Protein AF-A0A847RL69-F1 (afdb_monomer_lite)

pLDDT: mean 94.69, std 4.38, range [56.22, 98.56]

Sequence (207 aa):
MDHIAQIKQLREQVPVGLRHAGILLEKTGGDIITAKQLFIQEIQAVALSKTNAPAEIVLPLLERHQYDIPRTLAALEEVLYSITERALRKIKRNHEAAIDKVATIIEIATPLQRNFWLPLDTMKLPNVYQQTFMTIHEWLSYEAYEDFDYALYFYRELVSNTIRDTLACPEVAAAIRDGDKDAFRRHRATLIEQLYNLVVNNISHFP

Structure (mmCIF, N/CA/C/O backbone):
data_AF-A0A847RL69-F1
#
_entry.id   AF-A0A847RL69-F1
#
loop_
_atom_site.group_PDB
_atom_site.id
_atom_site.type_symbol
_atom_site.label_atom_id
_atom_site.label_alt_id
_atom_site.label_comp_id
_atom_site.label_asym_id
_atom_site.label_entity_id
_atom_site.label_seq_id
_atom_site.pdbx_PDB_ins_code
_atom_site.Cartn_x
_atom_site.Cartn_y
_atom_site.Cartn_z
_atom_site.occupancy
_atom_site.B_iso_or_equiv
_atom_site.auth_seq_id
_atom_site.auth_comp_id
_atom_site.auth_asym_id
_atom_site.auth_atom_id
_atom_site.pdbx_PDB_model_num
ATOM 1 N N . MET A 1 1 ? -35.685 5.820 43.153 1.00 56.22 1 MET A N 1
ATOM 2 C CA . MET A 1 1 ? -34.730 6.780 42.560 1.00 56.22 1 MET A CA 1
ATOM 3 C C . MET A 1 1 ? -35.180 7.054 41.140 1.00 56.22 1 MET A C 1
ATOM 5 O O . MET A 1 1 ? -35.705 6.143 40.516 1.00 56.22 1 MET A O 1
ATOM 9 N N . ASP A 1 2 ? -35.079 8.298 40.682 1.00 78.94 2 ASP A N 1
ATOM 10 C CA . ASP A 1 2 ? -35.555 8.693 39.354 1.00 78.94 2 ASP A CA 1
ATOM 11 C C . ASP A 1 2 ? -34.695 8.034 38.261 1.00 78.94 2 ASP A C 1
ATOM 13 O O . ASP A 1 2 ? -33.495 8.293 38.152 1.00 78.94 2 ASP A O 1
ATOM 17 N N . HIS A 1 3 ? -35.319 7.165 37.465 1.00 78.94 3 HIS A N 1
ATOM 18 C CA . HIS A 1 3 ? -34.685 6.413 36.381 1.00 78.94 3 HIS A CA 1
ATOM 19 C C . HIS A 1 3 ? -34.025 7.347 35.350 1.00 78.94 3 HIS A C 1
ATOM 21 O O . HIS A 1 3 ? -32.993 7.024 34.760 1.00 78.94 3 HIS A O 1
ATOM 27 N N . ILE A 1 4 ? -34.573 8.554 35.172 1.00 85.12 4 ILE A N 1
ATOM 28 C CA . ILE A 1 4 ? -34.025 9.578 34.275 1.00 85.12 4 ILE A CA 1
ATOM 29 C C . ILE A 1 4 ? -32.721 10.156 34.842 1.00 85.12 4 ILE A C 1
ATOM 31 O O . ILE A 1 4 ? -31.759 10.361 34.096 1.00 85.12 4 ILE A O 1
ATOM 35 N N . ALA A 1 5 ? -32.653 10.371 36.159 1.00 88.06 5 ALA A N 1
ATOM 36 C CA . ALA A 1 5 ? -31.453 10.869 36.826 1.00 88.06 5 ALA A CA 1
ATOM 37 C C . ALA A 1 5 ? -30.292 9.862 36.743 1.00 88.06 5 ALA A C 1
ATOM 39 O O . ALA A 1 5 ? -29.165 10.255 36.442 1.00 88.06 5 ALA A O 1
ATOM 40 N N . GLN A 1 6 ? -30.570 8.565 36.914 1.00 89.12 6 GLN A N 1
ATOM 41 C CA . GLN A 1 6 ? -29.561 7.5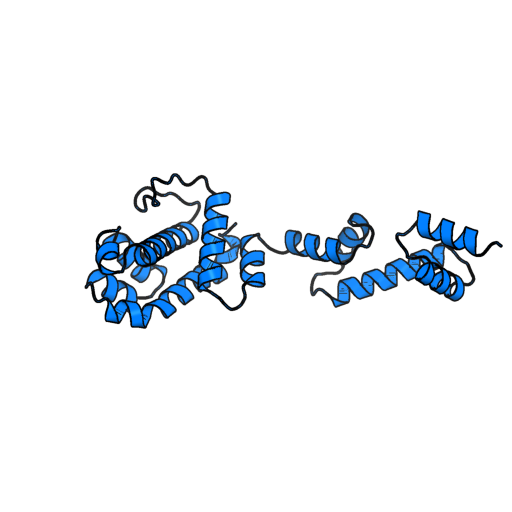02 36.793 1.00 89.12 6 GLN A CA 1
ATOM 42 C C . GLN A 1 6 ? -29.015 7.382 35.363 1.00 89.12 6 GLN A C 1
ATOM 44 O O . GLN A 1 6 ? -27.803 7.283 35.166 1.00 89.12 6 GLN A O 1
ATOM 49 N N . ILE A 1 7 ? -29.887 7.471 34.350 1.00 91.19 7 ILE A N 1
ATOM 50 C CA . ILE A 1 7 ? -29.467 7.500 32.940 1.00 91.19 7 ILE A CA 1
ATOM 51 C C . ILE A 1 7 ? -28.553 8.697 32.671 1.00 91.19 7 ILE A C 1
ATOM 53 O O . ILE A 1 7 ? -27.532 8.552 31.998 1.00 91.19 7 ILE A O 1
ATOM 57 N N . LYS A 1 8 ? -28.898 9.883 33.187 1.00 91.88 8 LYS A N 1
ATOM 58 C CA . LYS A 1 8 ? -28.071 11.083 33.016 1.00 91.88 8 LYS A CA 1
ATOM 59 C C . LYS A 1 8 ? -26.691 10.899 33.655 1.00 91.88 8 LYS A C 1
ATOM 61 O O . LYS A 1 8 ? -25.690 11.139 32.988 1.00 91.88 8 LYS A O 1
ATOM 66 N N . GLN A 1 9 ? -26.645 10.387 34.883 1.00 91.69 9 GLN A N 1
ATOM 67 C CA . GLN A 1 9 ? -25.401 10.148 35.614 1.00 91.69 9 GLN A CA 1
ATOM 68 C C . GLN A 1 9 ? -24.490 9.122 34.919 1.00 91.69 9 GLN A C 1
ATOM 70 O O . GLN A 1 9 ? -23.275 9.305 34.879 1.00 91.69 9 GLN A O 1
ATOM 75 N N . LEU A 1 10 ? -25.048 8.057 34.332 1.00 92.38 10 LEU A N 1
ATOM 76 C CA . LEU A 1 10 ? -24.261 7.092 33.556 1.00 92.38 10 LEU A CA 1
ATOM 77 C C . LEU A 1 10 ? -23.668 7.734 32.291 1.00 92.38 10 LEU A C 1
ATOM 79 O O . LEU A 1 10 ? -22.502 7.515 31.966 1.00 92.38 10 LEU A O 1
ATOM 83 N N . ARG A 1 11 ? -24.451 8.566 31.598 1.00 94.12 11 ARG A N 1
ATOM 84 C CA . ARG A 1 11 ? -24.032 9.250 30.363 1.00 94.12 11 ARG A CA 1
ATOM 85 C C . ARG A 1 11 ? -22.980 10.335 30.581 1.00 94.12 11 ARG A C 1
ATOM 87 O O . ARG A 1 11 ? -22.241 10.653 29.657 1.00 94.12 11 ARG A O 1
ATOM 94 N N . GLU A 1 12 ? -22.897 10.884 31.788 1.00 92.94 12 GLU A N 1
ATOM 95 C CA . GLU A 1 12 ? -21.801 11.773 32.192 1.00 92.94 12 GLU A CA 1
ATOM 96 C C . GLU A 1 12 ? -20.467 11.015 32.323 1.00 92.94 12 GLU A C 1
ATOM 98 O O . GLU A 1 12 ? -19.407 11.627 32.225 1.00 92.94 12 GLU A O 1
ATOM 103 N N . GLN A 1 13 ? -20.499 9.687 32.505 1.00 91.38 13 GLN A N 1
ATOM 104 C CA . GLN A 1 13 ? -19.295 8.863 32.661 1.00 91.38 13 GLN A CA 1
ATOM 105 C C . GLN A 1 13 ? -18.879 8.117 31.392 1.00 91.38 13 GLN A C 1
ATOM 107 O O . GLN A 1 13 ? -17.694 7.818 31.235 1.00 91.38 13 GLN A O 1
ATOM 112 N N . VAL A 1 14 ? -19.831 7.762 30.525 1.00 92.00 14 VAL A N 1
ATOM 113 C CA . VAL A 1 14 ? -19.578 7.042 29.270 1.00 92.00 14 VAL A CA 1
ATOM 114 C C . VAL A 1 14 ? -20.516 7.519 28.158 1.00 92.00 14 VAL A C 1
ATOM 116 O O . VAL A 1 14 ? -21.669 7.856 28.431 1.00 92.00 14 VAL A O 1
ATOM 119 N N . PRO A 1 15 ? -20.078 7.505 26.887 1.00 91.69 15 PRO A N 1
ATOM 120 C CA . PRO A 1 15 ? -20.868 7.997 25.759 1.00 91.69 15 PRO A CA 1
ATOM 121 C C . PRO A 1 15 ? -21.907 6.966 25.296 1.00 91.69 15 PRO A C 1
ATOM 123 O O . PRO A 1 15 ? -21.905 6.492 24.163 1.00 91.69 15 PRO A O 1
ATOM 126 N N . VAL A 1 16 ? -22.820 6.611 26.197 1.00 93.00 16 VAL A N 1
ATOM 127 C CA . VAL A 1 16 ? -23.895 5.650 25.951 1.00 93.00 16 VAL A CA 1
ATOM 128 C C . VAL A 1 16 ? -25.179 6.354 25.489 1.00 93.00 16 VAL A C 1
ATOM 130 O O . VAL A 1 16 ? -25.541 7.443 25.952 1.00 93.00 16 VAL A O 1
ATOM 133 N N . GLY A 1 17 ? -25.897 5.736 24.548 1.00 91.81 17 GLY A N 1
ATOM 134 C CA . GLY A 1 17 ? -27.204 6.216 24.091 1.00 91.81 17 GLY A CA 1
ATOM 135 C C . GLY A 1 17 ? -28.301 5.999 25.140 1.00 91.81 17 GLY A C 1
ATOM 136 O O . GLY A 1 17 ? -28.234 5.058 25.923 1.00 91.81 17 GLY A O 1
ATOM 137 N N . LEU A 1 18 ? -29.352 6.828 25.128 1.00 92.06 18 LEU A N 1
ATOM 138 C CA . LEU A 1 18 ? -30.446 6.790 26.118 1.00 92.06 18 LEU A CA 1
ATOM 139 C C . LEU A 1 18 ? -31.061 5.393 26.305 1.00 92.06 18 LEU A C 1
ATOM 141 O O . LEU A 1 18 ? -31.218 4.927 27.429 1.00 92.06 18 LEU A O 1
ATOM 145 N N . ARG A 1 19 ? -31.380 4.714 25.198 1.00 92.31 19 ARG A N 1
ATOM 146 C CA . ARG A 1 19 ? -31.992 3.379 25.226 1.00 92.31 19 ARG A CA 1
ATOM 147 C C . ARG A 1 19 ? -31.048 2.325 25.803 1.00 92.31 19 ARG A C 1
ATOM 149 O O . ARG A 1 19 ? -31.471 1.497 26.600 1.00 92.31 19 ARG A O 1
ATOM 156 N N . HIS A 1 20 ? -29.778 2.359 25.404 1.00 94.31 20 HIS A N 1
ATOM 157 C CA . HIS A 1 20 ? -28.772 1.406 25.880 1.00 94.31 20 HIS A CA 1
ATOM 158 C C . HIS A 1 20 ? -28.450 1.649 27.360 1.00 94.31 20 HIS A C 1
ATOM 160 O O . HIS A 1 20 ? -28.361 0.694 28.120 1.00 94.31 20 HIS A O 1
ATOM 166 N N . ALA A 1 21 ? -28.406 2.909 27.801 1.00 93.31 21 ALA A N 1
ATOM 167 C CA . ALA A 1 21 ? -28.250 3.265 29.210 1.00 93.31 21 ALA A CA 1
ATOM 168 C C . ALA A 1 21 ? -29.350 2.648 30.089 1.00 93.31 21 ALA A C 1
ATOM 170 O O . ALA A 1 21 ? -29.037 2.069 31.123 1.00 93.31 21 ALA A O 1
ATOM 171 N N . GLY A 1 22 ? -30.616 2.721 29.656 1.00 92.88 22 GLY A N 1
ATOM 172 C CA . GLY A 1 22 ? -31.735 2.086 30.363 1.00 92.88 22 GLY A CA 1
ATOM 173 C C . GLY A 1 22 ? -31.556 0.572 30.496 1.00 92.88 22 GLY A C 1
ATOM 174 O O . GLY A 1 22 ? -31.625 0.044 31.598 1.00 92.88 22 GLY A O 1
ATOM 175 N N . ILE A 1 23 ? -31.208 -0.107 29.397 1.00 94.25 23 ILE A N 1
ATOM 176 C CA . ILE A 1 23 ? -30.967 -1.561 29.393 1.00 94.25 23 ILE A CA 1
ATOM 177 C C . ILE A 1 23 ? -29.828 -1.948 30.348 1.00 94.25 23 ILE A C 1
ATOM 179 O O . ILE A 1 23 ? -29.926 -2.948 31.054 1.00 94.25 23 ILE A O 1
ATOM 183 N N . LEU A 1 24 ? -28.733 -1.185 30.368 1.00 94.81 24 LEU A N 1
ATOM 184 C CA . LEU A 1 24 ? -27.601 -1.466 31.254 1.00 94.81 24 LEU A CA 1
ATOM 185 C C . LEU A 1 24 ? -27.990 -1.303 32.722 1.00 94.81 24 LEU A C 1
ATOM 187 O O . LEU A 1 24 ? -27.661 -2.166 33.527 1.00 94.81 24 LEU A O 1
ATOM 191 N N . LEU A 1 25 ? -28.718 -0.237 33.057 1.00 94.19 25 LEU A N 1
ATOM 192 C CA . LEU A 1 25 ? -29.171 0.020 34.423 1.00 94.19 25 LEU A CA 1
ATOM 193 C C . LEU A 1 25 ? -30.185 -1.022 34.897 1.00 94.19 25 LEU A C 1
ATOM 195 O O . LEU A 1 25 ? -30.102 -1.464 36.038 1.00 94.19 25 LEU A O 1
ATOM 199 N N . GLU A 1 26 ? -31.096 -1.472 34.034 1.00 93.88 26 GLU A N 1
ATOM 200 C CA . GLU A 1 26 ? -32.002 -2.583 34.349 1.00 93.88 26 GLU A CA 1
ATOM 201 C C . GLU A 1 26 ? -31.221 -3.870 34.652 1.00 93.88 26 GLU A C 1
ATOM 203 O O . GLU A 1 26 ? -31.474 -4.525 35.664 1.00 93.88 26 GLU A O 1
ATOM 208 N N . LYS A 1 27 ? -30.219 -4.203 33.825 1.00 93.06 27 LYS A N 1
ATOM 209 C CA . LYS A 1 27 ? -29.367 -5.389 34.015 1.00 93.06 27 LYS A CA 1
ATOM 210 C C . LYS A 1 27 ? -28.541 -5.343 35.304 1.00 93.06 27 LYS A C 1
ATOM 212 O O . LYS A 1 27 ? -28.227 -6.399 35.845 1.00 93.06 27 LYS A O 1
ATOM 217 N N . THR A 1 28 ? -28.170 -4.157 35.784 1.00 93.19 28 THR A N 1
ATOM 218 C CA . THR A 1 28 ? -27.322 -3.989 36.976 1.00 93.19 28 THR A CA 1
ATOM 219 C C . THR A 1 28 ? -28.094 -3.566 38.222 1.00 93.19 28 THR A C 1
ATOM 221 O O . THR A 1 28 ? -27.485 -3.188 39.220 1.00 93.19 28 THR A O 1
ATOM 224 N N . GLY A 1 29 ? -29.430 -3.599 38.189 1.00 90.44 29 GLY A N 1
ATOM 225 C CA . GLY A 1 29 ? -30.255 -3.182 39.326 1.00 90.44 29 GLY A CA 1
ATOM 226 C C . GLY A 1 29 ? -30.101 -1.698 39.687 1.00 90.44 29 GLY A C 1
ATOM 227 O O . GLY A 1 29 ? -30.312 -1.314 40.834 1.00 90.44 29 GLY A O 1
ATOM 228 N N . GLY A 1 30 ? -29.714 -0.861 38.722 1.00 89.19 30 GLY A N 1
ATOM 229 C CA . GLY A 1 30 ? -29.498 0.574 38.894 1.00 89.19 30 GLY A CA 1
ATOM 230 C C . GLY A 1 30 ? -28.108 0.964 39.405 1.00 89.19 30 GLY A C 1
ATOM 231 O O . GLY A 1 30 ? -27.894 2.149 39.670 1.00 89.19 30 GLY A O 1
ATOM 232 N N . ASP A 1 31 ? -27.165 0.023 39.533 1.00 92.88 31 ASP A N 1
ATOM 233 C CA . ASP A 1 31 ? -25.773 0.338 39.872 1.00 92.88 31 ASP A CA 1
ATOM 234 C C . ASP A 1 31 ? -25.058 0.978 38.670 1.00 92.88 31 ASP A C 1
ATOM 236 O O . ASP A 1 31 ? -24.811 0.328 37.646 1.00 92.88 31 ASP A O 1
ATOM 240 N N . ILE A 1 32 ? -24.715 2.263 38.813 1.00 92.44 32 ILE A N 1
ATOM 241 C CA . ILE A 1 32 ? -24.028 3.066 37.794 1.00 92.44 32 ILE A CA 1
ATOM 242 C C . ILE A 1 32 ? -22.618 2.534 37.507 1.00 92.44 32 ILE A C 1
ATOM 244 O O . ILE A 1 32 ? -22.185 2.535 36.353 1.00 92.44 32 ILE A O 1
ATOM 248 N N . ILE A 1 33 ? -21.888 2.090 38.533 1.00 93.69 33 ILE A N 1
ATOM 249 C CA . ILE A 1 33 ? -20.500 1.634 38.394 1.00 93.69 33 ILE A CA 1
ATOM 250 C C . ILE A 1 33 ? -20.472 0.313 37.632 1.00 93.69 33 ILE A C 1
ATOM 252 O O . ILE A 1 33 ? -19.720 0.177 36.663 1.00 93.69 33 ILE A O 1
ATOM 256 N N . THR A 1 34 ? -21.341 -0.629 38.002 1.00 95.06 34 THR A N 1
ATOM 257 C CA . THR A 1 34 ? -21.474 -1.897 37.276 1.00 95.06 34 THR A CA 1
ATOM 258 C C . THR A 1 34 ? -22.003 -1.675 35.858 1.00 95.06 34 THR A C 1
ATOM 260 O O . THR A 1 34 ? -21.494 -2.287 34.921 1.00 95.06 34 THR A O 1
ATOM 263 N N . ALA A 1 35 ? -22.962 -0.760 35.657 1.00 94.94 35 ALA A N 1
ATOM 264 C CA . ALA A 1 35 ? -23.490 -0.445 34.324 1.00 94.94 35 ALA A CA 1
ATOM 265 C C . ALA A 1 35 ? -22.405 0.124 33.399 1.00 94.94 35 ALA A C 1
ATOM 267 O O . ALA A 1 35 ? -22.316 -0.256 32.230 1.00 94.94 35 ALA A O 1
ATOM 268 N N . LYS A 1 36 ? -21.540 0.995 33.930 1.00 94.75 36 LYS A N 1
ATOM 269 C CA . LYS A 1 36 ? -20.368 1.512 33.218 1.00 94.75 36 LYS A CA 1
ATOM 270 C C . LYS A 1 36 ? -19.401 0.394 32.832 1.00 94.75 36 LYS A C 1
ATOM 272 O O . LYS A 1 36 ? -18.957 0.353 31.688 1.00 94.75 36 LYS A O 1
ATOM 277 N N . GLN A 1 37 ? -19.063 -0.498 33.762 1.00 95.31 37 GLN A N 1
ATOM 278 C CA . GLN A 1 37 ? -18.157 -1.618 33.481 1.00 95.31 37 GLN A CA 1
ATOM 279 C C . GLN A 1 37 ? -18.727 -2.542 32.401 1.00 95.31 37 GLN A C 1
ATOM 281 O O . GLN A 1 37 ? -18.003 -2.914 31.481 1.00 95.31 37 GLN A O 1
ATOM 286 N N . LEU A 1 38 ? -20.028 -2.838 32.465 1.00 95.94 38 LEU A N 1
ATOM 287 C CA . LEU A 1 38 ? -20.713 -3.649 31.464 1.00 95.94 38 LEU A CA 1
ATOM 288 C C . LEU A 1 38 ? -20.700 -2.981 30.081 1.00 95.94 38 LEU A C 1
ATOM 290 O O . LEU A 1 38 ? -20.381 -3.640 29.095 1.00 95.94 38 LEU A O 1
ATOM 294 N N . PHE A 1 39 ? -20.963 -1.671 30.003 1.00 95.88 39 PHE A N 1
ATOM 295 C CA . PHE A 1 39 ? -20.842 -0.913 28.751 1.00 95.88 39 PHE A CA 1
ATOM 296 C C . PHE A 1 39 ? -19.439 -1.032 28.149 1.00 95.88 39 PHE A C 1
ATOM 298 O O . PHE A 1 39 ? -19.293 -1.338 26.967 1.00 95.88 39 PHE A O 1
ATOM 305 N N . ILE A 1 40 ? -18.405 -0.808 28.964 1.00 94.69 40 ILE A N 1
ATOM 306 C CA . ILE A 1 40 ? -17.012 -0.880 28.515 1.00 94.69 40 ILE A CA 1
ATOM 307 C C . ILE A 1 40 ? -16.714 -2.279 27.971 1.00 94.69 40 ILE A C 1
ATOM 309 O O . ILE A 1 40 ? -16.218 -2.394 26.854 1.00 94.69 40 ILE A O 1
ATOM 313 N N . GLN A 1 41 ? -17.076 -3.334 28.702 1.00 95.00 41 GLN A N 1
ATOM 314 C CA . GLN A 1 41 ? -16.872 -4.719 28.269 1.00 95.00 41 GLN A CA 1
ATOM 315 C C . GLN A 1 41 ? -17.578 -5.029 26.941 1.00 95.00 41 GLN A C 1
ATOM 317 O O . GLN A 1 41 ? -16.964 -5.616 26.048 1.00 95.00 41 GLN A O 1
ATOM 322 N N . GLU A 1 42 ? -18.837 -4.603 26.780 1.00 95.75 42 GLU A N 1
ATOM 323 C CA . GLU A 1 42 ? -19.595 -4.785 25.535 1.00 95.75 42 GLU A CA 1
ATOM 324 C C . GLU A 1 42 ? -18.886 -4.099 24.351 1.00 95.75 42 GLU A C 1
ATOM 326 O O . GLU A 1 42 ? -18.682 -4.722 23.307 1.00 95.75 42 GLU A O 1
ATOM 331 N N . ILE A 1 43 ? -18.439 -2.846 24.506 1.00 96.25 43 ILE A N 1
ATOM 332 C CA . ILE A 1 43 ? -17.740 -2.122 23.433 1.00 96.25 43 ILE A CA 1
ATOM 333 C C . ILE A 1 43 ? -16.369 -2.730 23.123 1.00 96.25 43 ILE A C 1
ATOM 335 O O . ILE A 1 43 ? -16.018 -2.873 21.949 1.00 96.25 43 ILE A O 1
ATOM 339 N N . GLN A 1 44 ? -15.602 -3.115 24.145 1.00 94.69 44 GLN A N 1
ATOM 340 C CA . GLN A 1 44 ? -14.308 -3.773 23.968 1.00 94.69 44 GLN A CA 1
ATOM 341 C C . GLN A 1 44 ? -14.452 -5.073 23.171 1.00 94.69 44 GLN A C 1
ATOM 343 O O . GLN A 1 44 ? -13.716 -5.278 22.207 1.00 94.69 44 GLN A O 1
ATOM 348 N N . ALA A 1 45 ? -15.445 -5.905 23.501 1.00 95.62 45 ALA A N 1
ATOM 349 C CA . ALA A 1 45 ? -15.727 -7.133 22.763 1.00 95.62 45 ALA A CA 1
ATOM 350 C C . ALA A 1 45 ? -16.068 -6.855 21.289 1.00 95.62 45 ALA A C 1
ATOM 352 O O . ALA A 1 45 ? -15.537 -7.515 20.392 1.00 95.62 45 ALA A O 1
ATOM 353 N N . VAL A 1 46 ? -16.897 -5.839 21.012 1.00 95.88 46 VAL A N 1
ATOM 354 C CA . VAL A 1 46 ? -17.227 -5.453 19.631 1.00 95.88 46 VAL A CA 1
ATOM 355 C C . VAL A 1 46 ? -15.986 -4.969 18.882 1.00 95.88 46 VAL A C 1
ATOM 357 O O . VAL A 1 46 ? -15.774 -5.381 17.742 1.00 95.88 46 VAL A O 1
ATOM 360 N N . ALA A 1 47 ? -15.157 -4.120 19.486 1.00 95.19 47 ALA A N 1
ATOM 361 C CA . ALA A 1 47 ? -13.949 -3.612 18.843 1.00 95.19 47 ALA A CA 1
ATOM 362 C C . ALA A 1 47 ? -12.956 -4.739 18.524 1.00 95.19 47 ALA A C 1
ATOM 364 O O . ALA A 1 47 ? -12.495 -4.835 17.388 1.00 95.19 47 ALA A O 1
ATOM 365 N N . LEU A 1 48 ? -12.699 -5.629 19.489 1.00 95.50 48 LEU A N 1
ATOM 366 C CA . LEU A 1 48 ? -11.814 -6.785 19.323 1.00 95.50 48 LEU A CA 1
ATOM 367 C C . LEU A 1 48 ? -12.336 -7.764 18.267 1.00 95.50 48 LEU A C 1
ATOM 369 O O . LEU A 1 48 ? -11.548 -8.323 17.521 1.00 95.50 48 LEU A O 1
ATOM 373 N N . SER A 1 49 ? -13.655 -7.918 18.114 1.00 96.06 49 SER A N 1
ATOM 374 C CA . SER A 1 49 ? -14.221 -8.762 17.047 1.00 96.06 49 SER A CA 1
ATOM 375 C C . SER A 1 49 ? -13.990 -8.221 15.626 1.00 96.06 49 SER A C 1
ATOM 377 O O . SER A 1 49 ? -14.159 -8.952 14.651 1.00 96.06 49 SER A O 1
ATOM 379 N N . LYS A 1 50 ? -13.626 -6.938 15.488 1.00 94.69 50 LYS A N 1
ATOM 380 C CA . LYS A 1 50 ? -13.447 -6.250 14.198 1.00 94.69 50 LYS A CA 1
ATOM 381 C C . LYS A 1 50 ? -11.988 -6.111 13.772 1.00 94.69 50 LYS A C 1
ATOM 383 O O . LYS A 1 50 ? -11.724 -5.549 12.710 1.00 94.69 50 LYS A O 1
ATOM 388 N N . THR A 1 51 ? -11.046 -6.580 14.583 1.00 91.44 51 THR A N 1
ATOM 389 C CA . THR A 1 51 ? -9.615 -6.443 14.319 1.00 91.44 51 THR A CA 1
ATOM 390 C C . THR A 1 51 ? -8.844 -7.659 14.812 1.00 91.44 51 THR A C 1
ATOM 392 O O . THR A 1 51 ? -9.223 -8.286 15.791 1.00 91.44 51 THR A O 1
ATOM 395 N N . ASN A 1 52 ? -7.724 -7.964 14.159 1.00 90.00 52 ASN A N 1
ATOM 396 C CA . ASN A 1 52 ? -6.783 -8.988 14.625 1.00 90.00 52 ASN A CA 1
ATOM 397 C C . ASN A 1 52 ? -5.676 -8.396 15.516 1.00 90.00 52 ASN A C 1
ATOM 399 O O . ASN A 1 52 ? -4.703 -9.079 15.826 1.00 90.00 52 ASN A O 1
ATOM 403 N N . ALA A 1 53 ? -5.773 -7.113 15.870 1.00 92.12 53 ALA A N 1
ATOM 404 C CA . ALA A 1 53 ? -4.767 -6.446 16.681 1.00 92.12 53 ALA A CA 1
ATOM 405 C C . ALA A 1 53 ? -4.774 -6.937 18.140 1.00 92.12 53 ALA A C 1
ATOM 407 O O . ALA A 1 53 ? -5.841 -7.263 18.669 1.00 92.12 53 ALA A O 1
ATOM 408 N N . PRO A 1 54 ? -3.614 -6.922 18.825 1.00 92.81 54 PRO A N 1
ATOM 409 C CA . PRO A 1 54 ? -3.536 -7.243 20.245 1.00 92.81 54 PRO A CA 1
ATOM 410 C C . PRO A 1 54 ? -4.425 -6.325 21.088 1.00 92.81 54 PRO A C 1
ATOM 412 O O . PRO A 1 54 ? -4.428 -5.103 20.905 1.00 92.81 54 PRO A O 1
ATOM 415 N N . ALA A 1 55 ? -5.135 -6.901 22.062 1.00 93.00 55 ALA A N 1
ATOM 416 C CA . ALA A 1 55 ? -6.005 -6.140 22.960 1.00 93.00 55 ALA A CA 1
ATOM 417 C C . ALA A 1 55 ? -5.253 -5.021 23.701 1.00 93.00 55 ALA A C 1
ATOM 419 O O . ALA A 1 55 ? -5.788 -3.932 23.883 1.00 93.00 55 ALA A O 1
ATOM 420 N N . GLU A 1 56 ? -3.983 -5.253 24.028 1.00 93.88 56 GLU A N 1
ATOM 421 C CA . GLU A 1 56 ? -3.070 -4.294 24.663 1.00 93.88 56 GLU A CA 1
ATOM 422 C C . GLU A 1 56 ? -2.962 -2.953 23.914 1.00 93.88 56 GLU A C 1
ATOM 424 O O . GLU A 1 56 ? -2.731 -1.923 24.541 1.00 93.88 56 GLU A O 1
ATOM 429 N N . ILE A 1 57 ? -3.173 -2.945 22.592 1.00 94.06 57 ILE A N 1
ATOM 430 C CA . ILE A 1 57 ? -3.165 -1.732 21.758 1.00 94.06 57 ILE A CA 1
ATOM 431 C C . ILE A 1 57 ? -4.589 -1.193 21.559 1.00 94.06 57 ILE A C 1
ATOM 433 O O . ILE A 1 57 ? -4.813 0.019 21.569 1.00 94.06 57 ILE A O 1
ATOM 437 N N . VAL A 1 58 ? -5.570 -2.085 21.390 1.00 95.25 58 VAL A N 1
ATOM 438 C CA . VAL A 1 58 ? -6.967 -1.713 21.108 1.00 95.25 58 VAL A CA 1
ATOM 439 C C . VAL A 1 58 ? -7.606 -0.985 22.290 1.00 95.25 58 VAL A C 1
ATOM 441 O O . VAL A 1 58 ? -8.276 0.030 22.094 1.00 95.25 58 VAL A O 1
ATOM 444 N N . LEU A 1 59 ? -7.408 -1.482 23.515 1.00 93.81 59 LEU A N 1
ATOM 445 C CA . LEU A 1 59 ? -8.104 -0.964 24.694 1.00 93.81 59 LEU A CA 1
ATOM 446 C C . LEU A 1 59 ? -7.711 0.486 25.040 1.00 93.81 59 LEU A C 1
ATOM 448 O O . LEU A 1 59 ? -8.621 1.306 25.188 1.00 93.81 59 LEU A O 1
ATOM 452 N N . PRO A 1 60 ? -6.418 0.872 25.065 1.00 95.44 60 PRO A N 1
ATOM 453 C CA . PRO A 1 60 ? -6.041 2.272 25.272 1.00 95.44 60 PRO A CA 1
ATOM 454 C C . PRO A 1 60 ? -6.575 3.216 24.183 1.00 95.44 60 PRO A C 1
ATOM 456 O O . PRO A 1 60 ? -6.943 4.357 24.468 1.00 95.44 60 PRO A O 1
ATOM 459 N N . LEU A 1 61 ? -6.656 2.758 22.926 1.00 96.00 61 LEU A N 1
ATOM 460 C CA . LEU A 1 61 ? -7.217 3.560 21.833 1.00 96.00 61 LEU A CA 1
ATOM 461 C C . LEU A 1 61 ? -8.740 3.708 21.939 1.00 96.00 61 LEU A C 1
ATOM 463 O O . LEU A 1 61 ? -9.265 4.761 21.577 1.00 96.00 61 LEU A O 1
ATOM 467 N N . LEU A 1 62 ? -9.459 2.702 22.448 1.00 95.75 62 LEU A N 1
ATOM 468 C CA . LEU A 1 62 ? -10.882 2.847 22.773 1.00 95.75 62 LEU A CA 1
ATOM 469 C C . LEU A 1 62 ? -11.088 3.953 23.800 1.00 95.75 62 LEU A C 1
ATOM 471 O O . LEU A 1 62 ? -11.887 4.853 23.567 1.00 95.75 62 LEU A O 1
ATOM 475 N N . GLU A 1 63 ? -10.340 3.934 24.900 1.00 94.38 63 GLU A N 1
ATOM 476 C CA . GLU A 1 63 ? -10.449 4.965 25.935 1.00 94.38 63 GLU A CA 1
ATOM 477 C C . GLU A 1 63 ? -10.125 6.358 25.381 1.00 94.38 63 GLU A C 1
ATOM 479 O O . GLU A 1 63 ? -10.912 7.294 25.550 1.00 94.38 63 GLU A O 1
ATOM 484 N N . ARG A 1 64 ? -9.020 6.484 24.633 1.00 95.81 64 ARG A N 1
ATOM 485 C CA . ARG A 1 64 ? -8.596 7.745 24.002 1.00 95.81 64 ARG A CA 1
ATOM 486 C C . ARG A 1 64 ? -9.657 8.328 23.069 1.00 95.81 64 ARG A C 1
ATOM 488 O O . ARG A 1 64 ? -9.827 9.545 23.019 1.00 95.81 64 ARG A O 1
ATOM 495 N N . HIS A 1 65 ? -10.361 7.476 22.331 1.00 95.94 65 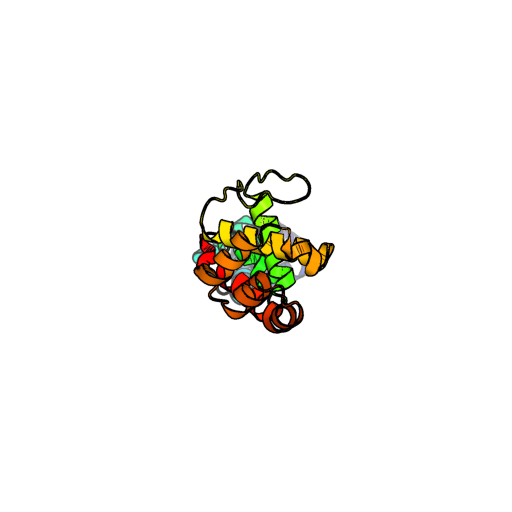HIS A N 1
ATOM 496 C CA . HIS A 1 65 ? -11.412 7.882 21.398 1.00 95.94 65 HIS A CA 1
ATOM 497 C C . HIS A 1 65 ? -12.816 7.799 21.998 1.00 95.94 65 HIS A C 1
AT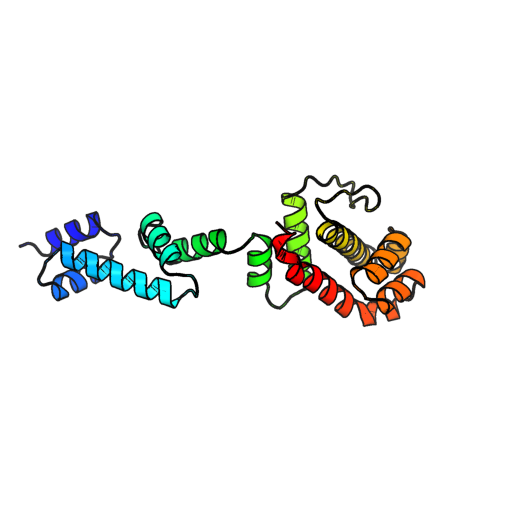OM 499 O O . HIS A 1 65 ? -13.794 7.823 21.255 1.00 95.94 65 HIS A O 1
ATOM 505 N N . GLN A 1 66 ? -12.929 7.758 23.330 1.00 94.31 66 GLN A N 1
ATOM 506 C CA . GLN A 1 66 ? -14.208 7.740 24.041 1.00 94.31 66 GLN A CA 1
ATOM 507 C C . GLN A 1 66 ? -15.126 6.620 23.533 1.00 94.31 66 GLN A C 1
ATOM 509 O O . GLN A 1 66 ? -16.305 6.829 23.276 1.00 94.31 66 GLN A O 1
ATOM 514 N N . TYR A 1 67 ? -14.580 5.422 23.357 1.00 94.50 67 TYR A N 1
ATOM 515 C CA . TYR A 1 67 ? -15.313 4.228 22.940 1.00 94.50 67 TYR A CA 1
ATOM 516 C C . TYR A 1 67 ? -15.999 4.347 21.557 1.00 94.50 67 TYR A C 1
ATOM 518 O O . TYR A 1 67 ? -16.867 3.538 21.223 1.00 94.50 67 TYR A O 1
ATOM 526 N N . ASP A 1 68 ? -15.592 5.312 20.722 1.00 94.88 68 ASP A N 1
ATOM 527 C CA . ASP A 1 68 ? -15.994 5.423 19.315 1.00 94.88 68 ASP A CA 1
ATOM 528 C C . ASP A 1 68 ? -15.259 4.364 18.478 1.00 94.88 68 ASP A C 1
ATOM 530 O O . ASP A 1 68 ? -14.110 4.545 18.071 1.00 94.88 68 ASP A O 1
ATOM 534 N N . ILE A 1 69 ? -15.935 3.238 18.226 1.00 94.44 69 ILE A N 1
ATOM 535 C CA . ILE A 1 69 ? -15.362 2.097 17.497 1.00 94.44 69 ILE A CA 1
ATOM 536 C C . ILE A 1 69 ? -14.803 2.511 16.119 1.00 94.44 69 ILE A C 1
ATOM 538 O O . ILE A 1 69 ? -13.652 2.169 15.847 1.00 94.44 69 ILE A O 1
ATOM 542 N N . PRO A 1 70 ? -15.539 3.221 15.233 1.00 95.12 70 PRO A N 1
ATOM 543 C CA . PRO A 1 70 ? -14.986 3.678 13.956 1.00 95.12 70 PRO A CA 1
ATOM 544 C C . PRO A 1 70 ? -13.686 4.478 14.085 1.00 95.12 70 PRO A C 1
ATOM 546 O O . PRO A 1 70 ? -12.725 4.189 13.370 1.00 95.12 70 PRO A O 1
ATOM 549 N N . ARG A 1 71 ? -13.628 5.457 14.997 1.00 95.75 71 ARG A N 1
ATOM 550 C CA . ARG A 1 71 ? -12.417 6.268 15.203 1.00 95.75 71 ARG A CA 1
ATOM 551 C C . ARG A 1 71 ? -11.272 5.445 15.771 1.00 95.75 71 ARG A C 1
ATOM 553 O O . ARG A 1 71 ? -10.144 5.598 15.314 1.00 95.75 71 ARG A O 1
ATOM 560 N N . THR A 1 72 ? -11.553 4.551 16.715 1.00 96.50 72 THR A N 1
ATOM 561 C CA . THR A 1 72 ? -10.544 3.642 17.260 1.00 96.50 72 THR A CA 1
ATOM 562 C C . THR A 1 72 ? -9.968 2.726 16.189 1.00 96.50 72 THR A C 1
ATOM 564 O O . THR A 1 72 ? -8.754 2.564 16.136 1.00 96.50 72 THR A O 1
ATOM 567 N N . LEU A 1 73 ? -10.800 2.149 15.317 1.00 94.44 73 LEU A N 1
ATOM 568 C CA . LEU A 1 73 ? -10.318 1.291 14.232 1.00 94.44 73 LEU A CA 1
ATOM 569 C C . LEU A 1 73 ? -9.464 2.076 13.226 1.00 94.44 73 LEU A C 1
ATOM 571 O O . LEU A 1 73 ? -8.438 1.565 12.790 1.00 94.44 73 LEU A O 1
ATOM 575 N N . ALA A 1 74 ? -9.833 3.321 12.912 1.00 92.94 74 ALA A N 1
ATOM 576 C CA . ALA A 1 74 ? -9.015 4.187 12.062 1.00 92.94 74 ALA A CA 1
ATOM 577 C C . ALA A 1 74 ? -7.652 4.506 12.703 1.00 92.94 74 ALA A C 1
ATOM 579 O O . ALA A 1 74 ? -6.619 4.358 12.056 1.00 92.94 74 ALA A O 1
ATOM 580 N N . ALA A 1 75 ? -7.634 4.870 13.988 1.00 94.62 75 ALA A N 1
ATOM 581 C CA . ALA A 1 75 ? -6.395 5.140 14.718 1.00 94.62 75 ALA A CA 1
ATOM 582 C C . ALA A 1 75 ? -5.515 3.886 14.855 1.00 94.62 75 ALA A C 1
ATOM 584 O O . ALA A 1 75 ? -4.292 3.960 14.789 1.00 94.62 75 ALA A O 1
ATOM 585 N N . LEU A 1 76 ? -6.135 2.716 15.010 1.00 94.62 76 LEU A N 1
ATOM 586 C CA . LEU A 1 76 ? -5.438 1.438 15.067 1.00 94.62 76 LEU A CA 1
ATOM 587 C C . LEU A 1 76 ? -4.715 1.129 13.751 1.00 94.62 76 LEU A C 1
ATOM 589 O O . LEU A 1 76 ? -3.591 0.637 13.782 1.00 94.62 76 LEU A O 1
ATOM 593 N N . GLU A 1 77 ? -5.320 1.438 12.601 1.00 92.31 77 GLU A N 1
ATOM 594 C CA . GLU A 1 77 ? -4.632 1.288 11.316 1.00 92.31 77 GLU A CA 1
ATOM 595 C C . GLU A 1 77 ? -3.394 2.184 11.212 1.00 92.31 77 GLU A C 1
ATOM 597 O O . GLU A 1 77 ? -2.384 1.739 10.678 1.00 92.31 77 GLU A O 1
ATOM 602 N N . GLU A 1 78 ? -3.450 3.411 11.733 1.00 91.44 78 GLU A N 1
ATOM 603 C CA . GLU A 1 78 ? -2.306 4.335 11.744 1.00 91.44 78 GLU A CA 1
ATOM 604 C C . GLU A 1 78 ? -1.168 3.873 12.658 1.00 91.44 78 GLU A C 1
ATOM 606 O O . GLU A 1 78 ? -0.007 4.150 12.375 1.00 91.44 78 GLU A O 1
ATOM 611 N N . VAL A 1 79 ? -1.488 3.165 13.744 1.00 92.62 79 VAL A N 1
ATOM 612 C CA . VAL A 1 79 ? -0.483 2.595 14.655 1.00 92.62 79 VAL A CA 1
ATOM 613 C C . VAL A 1 79 ? 0.179 1.355 14.057 1.00 92.62 79 VAL A C 1
ATOM 615 O O . VAL A 1 79 ? 1.363 1.124 14.284 1.00 92.62 79 VAL A O 1
ATOM 618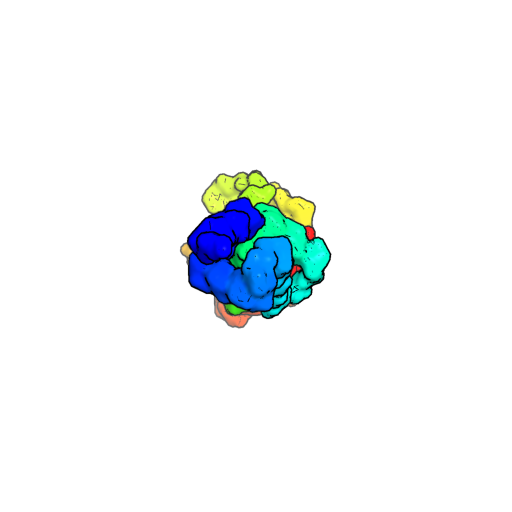 N N . LEU A 1 80 ? -0.583 0.533 13.335 1.00 91.50 80 LEU A N 1
ATOM 619 C CA . LEU A 1 80 ? -0.118 -0.777 12.880 1.00 91.50 80 LEU A CA 1
ATOM 620 C C . LEU A 1 80 ? 0.561 -0.759 11.513 1.00 91.50 80 LEU A C 1
ATOM 622 O O . LEU A 1 80 ? 1.321 -1.679 11.226 1.00 91.50 80 LEU A O 1
ATOM 626 N N . TYR A 1 81 ? 0.247 0.221 10.668 1.00 94.06 81 TYR A N 1
ATOM 627 C CA . TYR A 1 81 ? 0.604 0.179 9.255 1.00 94.06 81 TYR A CA 1
ATOM 628 C C . TYR A 1 81 ? 1.115 1.528 8.757 1.00 94.06 81 TYR A C 1
ATOM 630 O O . TYR A 1 81 ? 0.543 2.582 9.059 1.00 94.06 81 TYR A O 1
ATOM 638 N N . SER A 1 82 ? 2.138 1.486 7.904 1.00 95.25 82 SER A N 1
ATOM 639 C CA . SER A 1 82 ? 2.621 2.661 7.182 1.00 95.25 82 SER A CA 1
ATOM 640 C C . SER A 1 82 ? 1.540 3.245 6.261 1.00 95.25 82 SER A C 1
ATOM 642 O O . SER A 1 82 ? 0.493 2.634 5.997 1.00 95.25 82 SER A O 1
ATOM 644 N N . ILE A 1 83 ? 1.748 4.465 5.755 1.00 95.44 83 ILE A N 1
ATOM 645 C CA . ILE A 1 83 ? 0.787 5.045 4.804 1.00 95.44 83 ILE A CA 1
ATOM 646 C C . ILE A 1 83 ? 0.747 4.239 3.497 1.00 95.44 83 ILE A C 1
ATOM 648 O O . ILE A 1 83 ? -0.341 4.050 2.940 1.00 95.44 83 ILE A O 1
ATOM 652 N N . THR A 1 84 ? 1.887 3.694 3.060 1.00 96.94 84 THR A N 1
ATOM 653 C CA . THR A 1 84 ? 1.971 2.787 1.910 1.00 96.94 84 THR A CA 1
ATOM 654 C C . THR A 1 84 ? 1.175 1.508 2.166 1.00 96.94 84 THR A C 1
ATOM 656 O O . THR A 1 84 ? 0.308 1.165 1.363 1.00 96.94 84 THR A O 1
ATOM 659 N N . GLU A 1 85 ? 1.362 0.839 3.309 1.00 95.69 85 GLU A N 1
ATOM 660 C CA . GLU A 1 85 ? 0.612 -0.380 3.651 1.00 95.69 85 GLU A CA 1
ATOM 661 C C . GLU A 1 85 ? -0.900 -0.161 3.634 1.00 95.69 85 GLU A C 1
ATOM 663 O O . GLU A 1 85 ? -1.653 -0.957 3.063 1.00 95.69 85 GLU A O 1
ATOM 668 N N . ARG A 1 86 ? -1.363 0.949 4.218 1.00 94.25 86 ARG A N 1
ATOM 669 C CA . ARG A 1 86 ? -2.788 1.306 4.218 1.00 94.25 86 ARG A CA 1
ATOM 670 C C . ARG A 1 86 ? -3.317 1.531 2.804 1.00 94.25 86 ARG A C 1
ATOM 672 O O . ARG A 1 86 ? -4.415 1.070 2.484 1.00 94.25 86 ARG A O 1
ATOM 679 N N . ALA A 1 87 ? -2.546 2.194 1.941 1.00 94.62 87 ALA A N 1
ATOM 680 C CA . ALA A 1 87 ? -2.926 2.399 0.546 1.00 94.62 87 ALA A CA 1
ATOM 681 C C . ALA A 1 87 ? -3.082 1.066 -0.206 1.00 94.62 87 ALA A C 1
ATOM 683 O O . ALA A 1 87 ? -4.124 0.836 -0.830 1.00 94.62 87 ALA A O 1
ATOM 684 N N . LEU A 1 88 ? -2.111 0.156 -0.077 1.00 95.06 88 LEU A N 1
ATOM 685 C CA . LEU A 1 88 ? -2.160 -1.163 -0.717 1.00 95.06 88 LEU A CA 1
ATOM 686 C C . LEU A 1 88 ? -3.359 -1.988 -0.218 1.00 95.06 88 LEU A C 1
ATOM 688 O O . LEU A 1 88 ? -4.134 -2.524 -1.017 1.00 95.06 88 LEU A O 1
ATOM 692 N N . ARG A 1 89 ? -3.587 -2.020 1.103 1.00 91.31 89 ARG A N 1
ATOM 693 C CA . ARG A 1 89 ? -4.713 -2.746 1.723 1.00 91.31 89 ARG A CA 1
ATOM 694 C C . ARG A 1 89 ? -6.081 -2.202 1.316 1.00 91.31 89 ARG A C 1
ATOM 696 O O . ARG A 1 89 ? -7.052 -2.962 1.337 1.00 91.31 89 ARG A O 1
ATOM 703 N N . LYS A 1 90 ? -6.178 -0.924 0.939 1.00 91.56 90 LYS A N 1
ATOM 704 C CA . LYS A 1 90 ? -7.415 -0.308 0.440 1.00 91.56 90 LYS A CA 1
ATOM 705 C C . LYS A 1 90 ? -7.698 -0.669 -1.020 1.00 91.56 90 LYS A C 1
ATOM 707 O O . LYS A 1 90 ? -8.852 -0.908 -1.363 1.00 91.56 90 LYS A O 1
ATOM 712 N N . ILE A 1 91 ? -6.669 -0.713 -1.867 1.00 91.69 91 ILE A N 1
ATOM 713 C CA . ILE A 1 91 ? -6.816 -0.885 -3.322 1.00 91.69 91 ILE A CA 1
ATOM 714 C C . ILE A 1 91 ? -6.922 -2.372 -3.722 1.00 91.69 91 ILE A C 1
ATOM 716 O O . ILE A 1 91 ? -7.656 -2.688 -4.657 1.00 91.69 91 ILE A O 1
ATOM 720 N N . LYS A 1 92 ? -6.282 -3.283 -2.968 1.00 81.50 92 LYS A N 1
ATOM 721 C CA . LYS A 1 92 ? -6.317 -4.771 -3.004 1.00 81.50 92 LYS A CA 1
ATOM 722 C C . LYS A 1 92 ? -6.092 -5.496 -4.336 1.00 81.50 92 LYS A C 1
ATOM 724 O O . LYS A 1 92 ? -5.381 -6.488 -4.339 1.00 81.50 92 LYS A O 1
ATOM 729 N N . ARG A 1 93 ? -6.775 -5.120 -5.419 1.00 87.25 93 ARG A N 1
ATOM 730 C CA . ARG A 1 93 ? -6.835 -5.882 -6.682 1.00 87.25 93 ARG A CA 1
ATOM 731 C C . ARG A 1 93 ? -6.404 -5.093 -7.910 1.00 87.25 93 ARG A C 1
ATOM 733 O O . ARG A 1 93 ? -6.216 -5.690 -8.960 1.00 87.25 93 ARG A O 1
ATOM 740 N N . ASN A 1 94 ? -6.281 -3.774 -7.800 1.00 94.88 94 ASN A N 1
ATOM 741 C CA . ASN A 1 94 ? -5.835 -2.939 -8.907 1.00 94.88 94 ASN A CA 1
ATOM 742 C C . ASN A 1 94 ? -4.379 -2.519 -8.670 1.00 94.88 94 ASN A C 1
ATOM 744 O O . ASN A 1 94 ? -4.127 -1.540 -7.971 1.00 94.88 94 ASN A O 1
ATOM 748 N N . HIS A 1 95 ? -3.434 -3.294 -9.206 1.00 95.38 95 HIS A N 1
ATOM 749 C CA . HIS A 1 95 ? -2.005 -3.022 -9.033 1.00 95.38 95 HIS A CA 1
ATOM 750 C C . HIS A 1 95 ? -1.589 -1.698 -9.681 1.00 95.38 95 HIS A C 1
ATOM 752 O O . HIS A 1 95 ? -0.808 -0.979 -9.073 1.00 95.38 95 HIS A O 1
ATOM 758 N N . GLU A 1 96 ? -2.155 -1.327 -10.834 1.00 94.81 96 GLU A N 1
ATOM 759 C CA . GLU A 1 96 ? -1.873 -0.035 -11.481 1.00 94.81 96 GLU A CA 1
ATOM 760 C C . GLU A 1 96 ? -2.284 1.143 -10.586 1.00 94.81 96 GLU A C 1
ATOM 762 O O . GLU A 1 96 ? -1.466 1.987 -10.231 1.00 94.81 96 GLU A O 1
ATOM 767 N N . ALA A 1 97 ? -3.523 1.141 -10.089 1.00 96.38 97 ALA A N 1
ATOM 768 C CA . ALA A 1 97 ? -3.966 2.186 -9.166 1.00 96.38 97 ALA A CA 1
ATOM 769 C C . ALA A 1 97 ? -3.163 2.188 -7.851 1.00 96.38 97 ALA A C 1
ATOM 771 O O . ALA A 1 97 ? -3.008 3.231 -7.210 1.00 96.38 97 ALA A O 1
ATOM 772 N N . ALA A 1 98 ? -2.673 1.021 -7.420 1.00 97.12 98 ALA A N 1
ATOM 773 C CA . ALA A 1 98 ? -1.827 0.913 -6.242 1.00 97.12 98 ALA A CA 1
ATOM 774 C C . ALA A 1 98 ? -0.464 1.572 -6.477 1.00 97.12 98 ALA A C 1
ATOM 776 O O . ALA A 1 98 ? -0.066 2.388 -5.649 1.00 97.12 98 ALA A O 1
ATOM 777 N N . ILE A 1 99 ? 0.218 1.286 -7.592 1.00 97.50 99 ILE A N 1
ATOM 778 C CA . ILE A 1 99 ? 1.519 1.899 -7.891 1.00 97.50 99 ILE A CA 1
ATOM 779 C C . ILE A 1 99 ? 1.398 3.425 -8.044 1.00 97.50 99 ILE A C 1
ATOM 781 O O . ILE A 1 99 ? 2.190 4.147 -7.444 1.00 97.50 99 ILE A O 1
ATOM 785 N N . ASP A 1 100 ? 0.349 3.940 -8.690 1.00 97.56 100 ASP A N 1
ATOM 786 C CA . ASP A 1 100 ? 0.126 5.393 -8.790 1.00 97.56 100 ASP A CA 1
ATOM 787 C C . ASP A 1 100 ? -0.022 6.039 -7.410 1.00 97.56 100 ASP A C 1
ATOM 789 O O . ASP A 1 100 ? 0.508 7.121 -7.119 1.00 97.56 100 ASP A O 1
ATOM 793 N N . LYS A 1 101 ? -0.729 5.346 -6.508 1.00 98.12 101 LYS A N 1
ATOM 794 C CA . LYS A 1 101 ? -0.910 5.833 -5.147 1.00 98.12 101 LYS A CA 1
ATOM 795 C C . LYS A 1 101 ? 0.397 5.819 -4.357 1.00 98.12 101 LYS A C 1
ATOM 797 O O . LYS A 1 101 ? 0.628 6.750 -3.586 1.00 98.12 101 LYS A O 1
ATOM 802 N N . VAL A 1 102 ? 1.233 4.799 -4.543 1.00 98.06 102 VAL A N 1
ATOM 803 C CA . VAL A 1 102 ? 2.557 4.708 -3.910 1.00 98.06 102 VAL A CA 1
ATOM 804 C C . VAL A 1 102 ? 3.492 5.798 -4.433 1.00 98.06 102 VAL A C 1
ATOM 806 O O . VAL A 1 102 ? 4.144 6.449 -3.620 1.00 98.06 102 VAL A O 1
ATOM 809 N N . ALA A 1 103 ? 3.492 6.085 -5.737 1.00 97.31 103 ALA A N 1
ATOM 810 C CA . ALA A 1 103 ? 4.273 7.184 -6.310 1.00 97.31 103 ALA A CA 1
ATOM 811 C C . ALA A 1 103 ? 3.910 8.529 -5.664 1.00 97.31 103 ALA A C 1
ATOM 813 O O . ALA A 1 103 ? 4.775 9.241 -5.157 1.00 97.31 103 ALA A O 1
ATOM 814 N N . THR A 1 104 ? 2.606 8.806 -5.542 1.00 95.88 104 THR A N 1
ATOM 815 C CA . THR A 1 104 ? 2.105 10.004 -4.847 1.00 95.88 104 THR A CA 1
ATOM 816 C C . THR A 1 104 ? 2.594 10.073 -3.394 1.00 95.88 104 THR A C 1
ATOM 818 O O . THR A 1 104 ? 2.932 11.142 -2.894 1.00 95.88 104 THR A O 1
ATOM 821 N N . ILE A 1 105 ? 2.612 8.941 -2.685 1.00 97.19 105 ILE A N 1
ATOM 822 C CA . ILE A 1 105 ? 3.083 8.873 -1.294 1.00 97.19 105 ILE A CA 1
ATOM 823 C C . ILE A 1 105 ? 4.584 9.184 -1.208 1.00 97.19 105 ILE A C 1
ATOM 825 O O . ILE A 1 105 ? 4.986 9.956 -0.338 1.00 97.19 105 ILE A O 1
ATOM 829 N N . ILE A 1 106 ? 5.398 8.634 -2.114 1.00 97.19 106 ILE A N 1
ATOM 830 C CA . ILE A 1 106 ? 6.843 8.901 -2.176 1.00 97.19 106 ILE A CA 1
ATOM 831 C C . ILE A 1 106 ? 7.108 10.380 -2.467 1.00 97.19 106 ILE A C 1
ATOM 833 O O . ILE A 1 106 ? 7.947 10.980 -1.800 1.00 97.19 106 ILE A O 1
ATOM 837 N N . GLU A 1 107 ? 6.374 10.978 -3.405 1.00 93.88 107 GLU A N 1
ATOM 838 C CA . GLU A 1 107 ? 6.488 12.403 -3.743 1.00 93.88 107 GLU A CA 1
ATOM 839 C C . GLU A 1 107 ? 6.081 13.332 -2.596 1.00 93.88 107 GLU A C 1
ATOM 841 O O . GLU A 1 107 ? 6.674 14.390 -2.412 1.00 93.88 107 GLU A O 1
ATOM 846 N N . ILE A 1 108 ? 5.085 12.954 -1.793 1.00 93.31 108 ILE A N 1
ATOM 847 C CA . ILE A 1 108 ? 4.719 13.728 -0.598 1.00 93.31 108 ILE A CA 1
ATOM 848 C C . ILE A 1 108 ? 5.805 13.597 0.478 1.00 93.31 108 ILE A C 1
ATOM 850 O O . ILE A 1 108 ? 6.111 14.567 1.171 1.00 93.31 108 ILE A O 1
ATOM 854 N N . ALA A 1 109 ? 6.379 12.402 0.635 1.00 94.50 109 ALA A N 1
ATOM 855 C CA . ALA A 1 109 ? 7.399 12.128 1.642 1.00 94.50 109 ALA A CA 1
ATOM 856 C C . ALA A 1 109 ? 8.787 12.674 1.266 1.00 94.50 109 ALA A C 1
ATOM 858 O O . ALA A 1 109 ? 9.597 12.945 2.153 1.00 94.50 109 ALA A O 1
ATOM 859 N N . THR A 1 110 ? 9.066 12.838 -0.029 1.00 91.00 110 THR A N 1
ATOM 860 C CA . THR A 1 110 ? 10.370 13.262 -0.545 1.00 91.00 110 THR A CA 1
ATOM 861 C C . THR A 1 110 ? 10.208 14.463 -1.471 1.00 91.00 110 THR A C 1
ATOM 863 O O . THR A 1 110 ? 9.474 14.358 -2.446 1.00 91.00 110 THR A O 1
ATOM 866 N N . PRO A 1 111 ? 10.919 15.585 -1.248 1.00 84.25 111 PRO A N 1
ATOM 867 C CA . PRO A 1 111 ? 10.775 16.803 -2.047 1.00 84.25 111 PRO A CA 1
ATOM 868 C C . PRO A 1 111 ? 11.436 16.667 -3.432 1.00 84.25 111 PRO A C 1
ATOM 870 O O . PRO A 1 111 ? 12.444 17.313 -3.728 1.00 84.25 111 PRO A O 1
ATOM 873 N N . LEU A 1 112 ? 10.884 15.800 -4.281 1.00 88.12 112 LEU A N 1
ATOM 874 C CA . LEU A 1 112 ? 11.347 15.583 -5.645 1.00 88.12 112 LEU A CA 1
ATOM 875 C C . LEU A 1 112 ? 11.105 16.839 -6.490 1.00 88.12 112 LEU A C 1
ATOM 877 O O . LEU A 1 112 ? 10.018 17.413 -6.497 1.00 88.12 112 LEU A O 1
ATOM 881 N N . GLN A 1 113 ? 12.137 17.272 -7.211 1.00 85.94 113 GLN A N 1
ATOM 882 C CA . GLN A 1 113 ? 12.048 18.395 -8.142 1.00 85.94 113 GLN A CA 1
ATOM 883 C C . GLN A 1 113 ? 11.574 17.876 -9.502 1.00 85.94 113 GLN A C 1
ATOM 885 O O . GLN A 1 113 ? 12.206 16.987 -10.073 1.00 85.94 113 GLN A O 1
ATOM 890 N N . ARG A 1 114 ? 10.481 18.439 -10.027 1.00 85.38 114 ARG A N 1
ATOM 891 C CA . ARG A 1 114 ? 9.942 18.109 -11.355 1.00 85.38 114 ARG A CA 1
ATOM 892 C C . ARG A 1 114 ? 10.100 19.285 -12.306 1.00 85.38 114 ARG A C 1
ATOM 894 O O . ARG A 1 114 ? 9.884 20.432 -11.920 1.00 85.38 114 ARG A O 1
ATOM 901 N N . ASN A 1 115 ? 10.392 18.981 -13.565 1.00 83.25 115 ASN A N 1
ATOM 902 C CA . ASN A 1 115 ? 10.217 19.908 -14.678 1.00 83.25 115 ASN A CA 1
ATOM 903 C C . ASN A 1 115 ? 9.375 19.199 -15.742 1.00 83.25 115 ASN A C 1
ATOM 905 O O . ASN A 1 115 ? 9.916 18.627 -16.686 1.00 83.25 115 ASN A O 1
ATOM 909 N N . PHE A 1 116 ? 8.058 19.170 -15.518 1.00 87.69 116 PHE A N 1
ATOM 910 C CA . PHE A 1 116 ? 7.073 18.281 -16.159 1.00 87.69 116 PHE A CA 1
ATOM 911 C C . PHE A 1 116 ? 7.259 16.799 -15.802 1.00 87.69 116 PHE A C 1
ATOM 913 O O . PHE A 1 116 ? 6.354 16.212 -15.218 1.00 87.69 116 PHE A O 1
ATOM 920 N N . TRP A 1 117 ? 8.447 16.246 -16.040 1.00 93.38 117 TRP A N 1
ATOM 921 C CA . TRP A 1 117 ? 8.821 14.873 -15.692 1.00 93.38 117 TRP A CA 1
ATOM 922 C C . TRP A 1 117 ? 9.955 14.847 -14.654 1.00 93.38 117 TRP A C 1
ATOM 924 O O . TRP A 1 117 ? 10.652 15.849 -14.442 1.00 93.38 117 TRP A O 1
ATOM 934 N N . LEU A 1 118 ? 10.123 13.714 -13.972 1.00 94.81 118 LEU A N 1
ATOM 935 C CA . LEU A 1 118 ? 11.222 13.463 -13.044 1.00 94.81 118 LEU A CA 1
ATOM 936 C C . LEU A 1 118 ? 12.531 13.264 -13.824 1.00 94.81 118 LEU A C 1
ATOM 938 O O . LEU A 1 118 ? 12.578 12.457 -14.756 1.00 94.81 118 LEU A O 1
ATOM 942 N N . PRO A 1 119 ? 13.621 13.951 -13.441 1.00 94.31 119 PRO A N 1
ATOM 943 C CA . PRO A 1 119 ? 14.917 13.763 -14.079 1.00 94.31 119 PRO A CA 1
ATOM 944 C C . PRO A 1 119 ? 15.580 12.483 -13.544 1.00 94.31 119 PRO A C 1
ATOM 946 O O . PRO A 1 119 ? 16.285 12.507 -12.533 1.00 94.31 119 PRO A O 1
ATOM 949 N N . LEU A 1 120 ? 15.313 11.342 -14.187 1.00 94.94 120 LEU A N 1
ATOM 950 C CA . LEU A 1 120 ? 15.621 10.003 -13.654 1.00 94.94 120 LEU A CA 1
ATOM 951 C C . LEU A 1 120 ? 17.113 9.744 -13.381 1.00 94.94 120 LEU A C 1
ATOM 953 O O . LEU A 1 120 ? 17.453 8.938 -12.518 1.00 94.94 120 LEU A O 1
ATOM 957 N N . ASP A 1 121 ? 18.000 10.443 -14.081 1.00 90.62 121 ASP A N 1
ATOM 958 C CA . ASP A 1 121 ? 19.457 10.383 -13.932 1.00 90.62 121 ASP A CA 1
ATOM 959 C C . ASP A 1 121 ? 20.002 11.171 -12.732 1.00 90.62 121 ASP A C 1
ATOM 961 O O . ASP A 1 121 ? 21.081 10.861 -12.224 1.00 90.62 121 ASP A O 1
ATOM 965 N N . THR A 1 122 ? 19.272 12.185 -12.268 1.00 92.19 122 THR A N 1
ATOM 966 C CA . THR A 1 122 ? 19.687 13.044 -11.146 1.00 92.19 122 THR A CA 1
ATOM 967 C C . THR A 1 122 ? 18.785 12.916 -9.921 1.00 92.19 122 THR A C 1
ATOM 969 O O . THR A 1 122 ? 19.159 13.380 -8.839 1.00 92.19 122 THR A O 1
ATOM 972 N N . MET A 1 123 ? 17.632 12.254 -10.063 1.00 94.00 123 MET A N 1
ATOM 973 C CA . MET A 1 123 ? 16.715 11.923 -8.977 1.00 94.00 123 MET A CA 1
ATOM 974 C C . MET A 1 123 ? 17.441 11.140 -7.882 1.00 94.00 123 MET A C 1
ATOM 976 O O . MET A 1 123 ? 18.124 10.152 -8.153 1.00 94.00 123 MET A O 1
ATOM 980 N N . LYS A 1 124 ? 17.244 11.558 -6.628 1.00 92.81 124 LYS A N 1
ATOM 981 C CA . LYS A 1 124 ? 17.785 10.883 -5.447 1.00 92.81 124 LYS A CA 1
ATOM 982 C C . LYS A 1 124 ? 16.668 10.560 -4.476 1.00 92.81 124 LYS A C 1
ATOM 984 O O . LYS A 1 124 ? 16.071 11.467 -3.899 1.00 92.81 124 LYS A O 1
ATOM 989 N N . LEU A 1 125 ? 16.433 9.271 -4.277 1.00 95.69 125 LEU A N 1
ATOM 990 C CA . LEU A 1 125 ? 15.511 8.757 -3.275 1.00 95.69 125 LEU A CA 1
ATOM 991 C C . LEU A 1 125 ? 16.260 8.096 -2.108 1.00 95.69 125 LEU A C 1
ATOM 993 O O . LEU A 1 125 ? 17.419 7.704 -2.258 1.00 95.69 125 LEU A O 1
ATOM 997 N N . PRO A 1 126 ? 15.621 7.970 -0.930 1.00 95.62 126 PRO A N 1
ATOM 998 C CA . PRO A 1 126 ? 16.258 7.451 0.282 1.00 95.62 126 PRO A CA 1
ATOM 999 C C . PRO A 1 126 ? 16.857 6.044 0.166 1.00 95.62 126 PRO A C 1
ATOM 1001 O O . PRO A 1 126 ? 17.728 5.683 0.953 1.00 95.62 126 PRO A O 1
ATOM 1004 N N . ASN A 1 127 ? 16.374 5.221 -0.766 1.00 96.56 127 ASN A N 1
ATOM 1005 C CA . ASN A 1 127 ? 16.854 3.859 -0.963 1.00 96.56 127 ASN A CA 1
ATOM 1006 C C . ASN A 1 127 ? 16.633 3.378 -2.404 1.00 96.56 127 ASN A C 1
ATOM 1008 O O . ASN A 1 127 ? 15.869 3.966 -3.170 1.00 96.56 127 ASN A O 1
ATOM 1012 N N . VAL A 1 128 ? 17.291 2.267 -2.748 1.00 96.19 128 VAL A N 1
ATOM 1013 C CA . VAL A 1 128 ? 17.256 1.678 -4.093 1.00 96.19 128 VAL A CA 1
ATOM 1014 C C . VAL A 1 128 ? 15.865 1.191 -4.507 1.00 96.19 128 VAL A C 1
ATOM 1016 O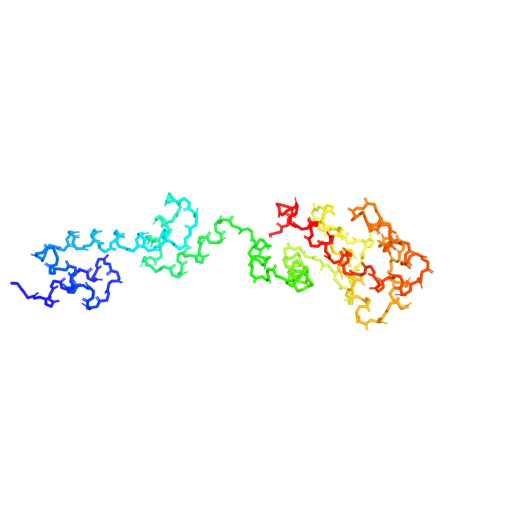 O . VAL A 1 128 ? 15.543 1.246 -5.690 1.00 96.19 128 VAL A O 1
ATOM 1019 N N . TYR A 1 129 ? 15.019 0.761 -3.566 1.00 97.94 129 TYR A N 1
ATOM 1020 C CA . TYR A 1 129 ? 13.671 0.282 -3.879 1.00 97.94 129 TYR A CA 1
ATOM 1021 C C . TYR A 1 129 ? 12.768 1.433 -4.312 1.00 97.94 129 TYR A C 1
ATOM 1023 O O . TYR A 1 129 ? 12.130 1.338 -5.354 1.00 97.94 129 TYR A O 1
ATOM 1031 N N . GLN A 1 130 ? 12.783 2.550 -3.578 1.00 97.88 130 GLN A N 1
ATOM 1032 C CA . GLN A 1 130 ? 12.078 3.767 -3.983 1.00 97.88 130 GLN A CA 1
ATOM 1033 C C . GLN A 1 130 ? 12.649 4.341 -5.287 1.00 97.88 130 GLN A C 1
ATOM 1035 O O . GLN A 1 130 ? 11.878 4.730 -6.161 1.00 97.88 130 GLN A O 1
ATOM 1040 N N . GLN A 1 131 ? 13.980 4.344 -5.451 1.00 97.50 131 GLN A N 1
ATOM 1041 C CA . GLN A 1 131 ? 14.632 4.777 -6.693 1.00 97.50 131 GLN A CA 1
ATOM 1042 C C . GLN A 1 131 ? 14.148 3.959 -7.892 1.00 97.50 131 GLN A C 1
ATOM 1044 O O . GLN A 1 131 ? 13.681 4.524 -8.874 1.00 97.50 131 GLN A O 1
ATOM 1049 N N . THR A 1 132 ? 14.219 2.632 -7.791 1.00 98.12 132 THR A N 1
ATOM 1050 C CA . THR A 1 132 ? 13.741 1.701 -8.820 1.00 98.12 132 THR A CA 1
ATOM 1051 C C . THR A 1 132 ? 12.268 1.943 -9.102 1.00 98.12 132 THR A C 1
ATOM 1053 O O . THR A 1 132 ? 11.879 2.093 -10.256 1.00 98.12 132 THR A O 1
ATOM 1056 N N . PHE A 1 133 ? 11.460 2.035 -8.045 1.00 98.56 133 PHE A N 1
ATOM 1057 C CA . PHE A 1 133 ? 10.027 2.221 -8.158 1.00 98.56 133 PHE A CA 1
ATOM 1058 C C . PHE A 1 133 ? 9.672 3.478 -8.959 1.00 98.56 133 PHE A C 1
ATOM 1060 O O . PHE A 1 133 ? 8.960 3.382 -9.956 1.00 98.56 133 PHE A O 1
ATOM 1067 N N . MET A 1 134 ? 10.214 4.636 -8.568 1.00 98.00 134 MET A N 1
ATOM 1068 C CA . MET A 1 134 ? 9.913 5.910 -9.225 1.00 98.00 134 MET A CA 1
ATOM 1069 C C . MET A 1 134 ? 10.489 5.989 -10.642 1.00 98.00 134 MET A C 1
ATOM 1071 O O . MET A 1 134 ? 9.836 6.541 -11.518 1.00 98.00 134 MET A O 1
ATOM 1075 N N . THR A 1 135 ? 11.658 5.393 -10.907 1.00 98.12 135 THR A N 1
ATOM 1076 C CA . THR A 1 135 ? 12.220 5.321 -12.269 1.00 98.12 135 THR A CA 1
ATOM 1077 C C . THR A 1 135 ? 11.278 4.593 -13.226 1.00 98.12 135 THR A C 1
ATOM 1079 O O . THR A 1 135 ? 11.031 5.067 -14.333 1.00 98.12 135 THR A O 1
ATOM 1082 N N . ILE A 1 136 ? 10.740 3.443 -12.811 1.00 98.50 136 ILE A N 1
ATOM 1083 C CA . ILE A 1 136 ? 9.855 2.645 -13.666 1.00 98.50 136 ILE A CA 1
ATOM 1084 C C . ILE A 1 136 ? 8.455 3.256 -13.743 1.00 98.50 136 ILE A C 1
ATOM 1086 O O . ILE A 1 136 ? 7.875 3.301 -14.828 1.00 98.50 136 ILE A O 1
ATOM 1090 N N . HIS A 1 137 ? 7.921 3.751 -12.623 1.00 98.31 137 HIS A N 1
ATOM 1091 C CA . HIS A 1 137 ? 6.619 4.420 -12.588 1.00 98.31 137 HIS A CA 1
ATOM 1092 C C . HIS A 1 137 ? 6.586 5.663 -13.488 1.00 98.31 137 HIS A C 1
ATOM 1094 O O . HIS A 1 137 ? 5.647 5.816 -14.270 1.00 98.31 137 HIS A O 1
ATOM 1100 N N . GLU A 1 138 ? 7.630 6.496 -13.458 1.00 97.88 138 GLU A N 1
ATOM 1101 C CA . GLU A 1 138 ? 7.692 7.692 -14.302 1.00 97.88 138 GLU A CA 1
ATOM 1102 C C . GLU A 1 138 ? 7.741 7.330 -15.787 1.00 97.88 138 GLU A C 1
ATOM 1104 O O . GLU A 1 138 ? 7.032 7.927 -16.594 1.00 97.88 138 GLU A O 1
ATOM 1109 N N . TRP A 1 139 ? 8.540 6.325 -16.159 1.00 98.19 139 TRP A N 1
ATOM 1110 C CA . TRP A 1 139 ? 8.624 5.889 -17.551 1.00 98.19 139 TRP A CA 1
ATOM 1111 C C . TRP A 1 139 ? 7.295 5.320 -18.056 1.00 98.19 139 TRP A C 1
ATOM 1113 O O . TRP A 1 139 ? 6.875 5.637 -19.164 1.00 98.19 139 TRP A O 1
ATOM 1123 N N . LEU A 1 140 ? 6.596 4.530 -17.233 1.00 98.25 140 LEU A N 1
ATOM 1124 C CA . LEU A 1 140 ? 5.256 4.030 -17.553 1.00 98.25 140 LEU A CA 1
ATOM 1125 C C . LEU A 1 140 ? 4.224 5.156 -17.671 1.00 98.25 140 LEU A C 1
ATOM 1127 O O . LEU A 1 140 ? 3.347 5.093 -18.529 1.00 98.25 140 LEU A O 1
ATOM 1131 N N . SER A 1 141 ? 4.331 6.186 -16.830 1.00 97.19 141 SER A N 1
ATOM 1132 C CA . SER A 1 141 ? 3.471 7.371 -16.902 1.00 97.19 141 SER A CA 1
ATOM 1133 C C . SER A 1 141 ? 3.719 8.161 -18.190 1.00 97.19 141 SER A C 1
ATOM 1135 O O . SER A 1 141 ? 2.768 8.598 -18.835 1.00 97.19 141 SER A O 1
ATOM 1137 N N . TYR A 1 142 ? 4.986 8.292 -18.597 1.00 97.56 142 TYR A N 1
ATOM 1138 C CA . TYR A 1 142 ? 5.369 8.901 -19.870 1.00 97.56 142 TYR A CA 1
ATOM 1139 C C . TYR A 1 142 ? 4.862 8.082 -21.063 1.00 97.56 142 TYR A C 1
ATOM 1141 O O . TYR A 1 142 ? 4.256 8.642 -21.969 1.00 97.56 142 TYR A O 1
ATOM 1149 N N . GLU A 1 143 ? 5.039 6.757 -21.047 1.00 97.88 143 GLU A N 1
ATOM 1150 C CA . GLU A 1 143 ? 4.522 5.845 -22.078 1.00 97.88 143 GLU A CA 1
ATOM 1151 C C . GLU A 1 143 ? 3.006 5.928 -22.226 1.00 97.88 143 GLU A C 1
ATOM 1153 O O . GLU A 1 143 ? 2.505 5.998 -23.343 1.00 97.88 143 GLU A O 1
ATOM 1158 N N . ALA A 1 144 ? 2.267 5.985 -21.120 1.00 96.88 144 ALA A N 1
ATOM 1159 C CA . ALA A 1 144 ? 0.819 6.138 -21.169 1.00 96.88 144 ALA A CA 1
ATOM 1160 C C . ALA A 1 144 ? 0.376 7.499 -21.744 1.00 96.88 144 ALA A C 1
ATOM 1162 O O . ALA A 1 144 ? -0.722 7.594 -22.294 1.00 96.88 144 ALA A O 1
ATOM 1163 N N . TYR A 1 145 ? 1.203 8.542 -21.605 1.00 96.75 145 TYR A N 1
ATOM 1164 C CA . TYR A 1 145 ? 0.904 9.895 -22.078 1.00 96.75 145 TYR A CA 1
ATOM 1165 C C . TYR A 1 145 ? 1.312 10.123 -23.543 1.00 96.75 145 TYR A C 1
ATOM 1167 O O . TYR A 1 145 ? 0.505 10.631 -24.318 1.00 96.75 145 TYR A O 1
ATOM 1175 N N . GLU A 1 146 ? 2.529 9.730 -23.929 1.00 96.69 146 GLU A N 1
ATOM 1176 C CA . GLU A 1 146 ? 3.099 9.979 -25.265 1.00 96.69 146 GLU A CA 1
ATOM 1177 C C . GLU A 1 146 ? 3.052 8.765 -26.207 1.00 96.69 146 GLU A C 1
ATOM 1179 O O . GLU A 1 146 ? 3.384 8.909 -27.377 1.00 96.69 146 GLU A O 1
ATOM 1184 N N . ASP A 1 147 ? 2.633 7.582 -25.741 1.00 97.50 147 ASP A N 1
ATOM 1185 C CA . ASP A 1 147 ? 2.770 6.284 -26.425 1.00 97.50 147 ASP A CA 1
ATOM 1186 C C . ASP A 1 147 ? 4.215 5.732 -26.424 1.00 97.50 147 ASP A C 1
ATOM 1188 O O . ASP A 1 147 ? 5.216 6.432 -26.232 1.00 97.50 147 ASP A O 1
ATOM 1192 N N . PHE A 1 148 ? 4.327 4.421 -26.636 1.00 98.12 148 PHE A N 1
ATOM 1193 C CA . PHE A 1 148 ? 5.570 3.655 -26.522 1.00 98.12 148 PHE A CA 1
ATOM 1194 C C . PHE A 1 148 ? 6.692 4.193 -27.412 1.00 98.12 148 PHE A C 1
ATOM 1196 O O . PHE A 1 148 ? 7.832 4.297 -26.966 1.00 98.12 148 PHE A O 1
ATOM 1203 N N . ASP A 1 149 ? 6.373 4.563 -28.653 1.00 97.88 149 ASP A N 1
ATOM 1204 C CA . ASP A 1 149 ? 7.369 4.979 -29.647 1.00 97.88 149 ASP A CA 1
ATOM 1205 C C . ASP A 1 149 ? 8.115 6.249 -29.206 1.00 97.88 149 ASP A C 1
ATOM 1207 O O . ASP A 1 149 ? 9.316 6.384 -29.441 1.00 97.88 149 ASP A O 1
ATOM 1211 N N . TYR A 1 150 ? 7.429 7.147 -28.494 1.00 97.44 150 TYR A N 1
ATOM 1212 C CA . TYR A 1 150 ? 8.031 8.343 -27.912 1.00 97.44 150 TYR A CA 1
ATOM 1213 C C . TYR A 1 150 ? 8.739 8.041 -26.587 1.00 97.44 150 TYR A C 1
ATOM 1215 O O . TYR A 1 150 ? 9.823 8.572 -26.332 1.00 97.44 150 TYR A O 1
ATOM 1223 N N . ALA A 1 151 ? 8.199 7.134 -25.769 1.00 97.56 151 ALA A N 1
ATOM 1224 C CA . ALA A 1 151 ? 8.824 6.707 -24.514 1.00 97.56 151 ALA A CA 1
ATOM 1225 C C . ALA A 1 151 ? 10.211 6.070 -24.700 1.00 97.56 151 ALA A C 1
ATOM 1227 O O . ALA A 1 151 ? 11.052 6.135 -23.799 1.00 97.56 151 ALA A O 1
ATOM 1228 N N . LEU A 1 152 ? 10.506 5.522 -25.884 1.00 97.69 152 LEU A N 1
ATOM 1229 C CA . LEU A 1 152 ? 11.847 5.042 -26.242 1.00 97.69 152 LEU A CA 1
ATOM 1230 C C . LEU A 1 152 ? 12.920 6.143 -26.248 1.00 97.69 152 LEU A C 1
ATOM 1232 O O . LEU A 1 152 ? 14.107 5.828 -26.182 1.00 97.69 152 LEU A O 1
ATOM 1236 N N . TYR A 1 153 ? 12.542 7.420 -26.305 1.00 96.81 153 TYR A N 1
ATOM 1237 C CA . TYR A 1 153 ? 13.475 8.546 -26.196 1.00 96.81 153 TYR A CA 1
ATOM 1238 C C . TYR A 1 153 ? 13.627 9.059 -24.757 1.00 96.81 153 TYR A C 1
ATOM 1240 O O . TYR A 1 153 ? 14.498 9.885 -24.484 1.00 96.81 153 TYR A O 1
ATOM 1248 N N . PHE A 1 154 ? 12.831 8.542 -23.818 1.00 96.62 154 PHE A N 1
ATOM 1249 C CA . PHE A 1 154 ? 12.845 8.931 -22.414 1.00 96.62 154 PHE A CA 1
ATOM 1250 C C . PHE A 1 154 ? 13.611 7.892 -21.583 1.00 96.62 154 PHE A C 1
ATOM 1252 O O . PHE A 1 154 ? 13.078 6.854 -21.214 1.00 96.62 154 PHE A O 1
ATOM 1259 N N . TYR A 1 155 ? 14.900 8.139 -21.315 1.00 97.62 155 TYR A N 1
ATOM 1260 C CA . TYR A 1 155 ? 15.746 7.313 -20.428 1.00 97.62 155 TYR A CA 1
ATOM 1261 C C . TYR A 1 155 ? 15.766 5.793 -20.717 1.00 97.62 155 TYR A C 1
ATOM 1263 O O . TYR A 1 155 ? 15.987 4.984 -19.814 1.00 97.62 155 TYR A O 1
ATOM 1271 N N . ARG A 1 156 ? 15.599 5.385 -21.981 1.00 97.69 156 ARG A N 1
ATOM 1272 C CA . ARG A 1 156 ? 15.503 3.979 -22.422 1.00 97.69 156 ARG A CA 1
ATOM 1273 C C . ARG A 1 156 ? 16.545 3.036 -21.823 1.00 97.69 156 ARG A C 1
ATOM 1275 O O . ARG A 1 156 ? 16.197 1.968 -21.321 1.00 97.69 156 ARG A O 1
ATOM 1282 N N . GLU A 1 157 ? 17.823 3.407 -21.886 1.00 97.81 157 GLU A N 1
ATOM 1283 C CA . GLU A 1 157 ? 18.913 2.566 -21.376 1.00 97.81 157 GLU A CA 1
ATOM 1284 C C . GLU A 1 157 ? 18.840 2.410 -19.857 1.00 97.81 157 GLU A C 1
ATOM 1286 O O . GLU A 1 157 ? 18.965 1.303 -19.341 1.00 97.81 157 GLU A O 1
ATOM 1291 N N . LEU A 1 158 ? 18.584 3.501 -19.133 1.00 97.75 158 LEU A N 1
ATOM 1292 C CA . LEU A 1 158 ? 18.426 3.460 -17.681 1.00 97.75 158 LEU A CA 1
ATOM 1293 C C . LEU A 1 158 ? 17.263 2.538 -17.299 1.00 97.75 158 LEU A C 1
ATOM 1295 O O . LEU A 1 158 ? 17.450 1.600 -16.532 1.00 97.75 158 LEU A O 1
ATOM 1299 N N . VAL A 1 159 ? 16.091 2.758 -17.895 1.00 98.25 159 VAL A N 1
ATOM 1300 C CA . VAL A 1 159 ? 14.865 2.012 -17.588 1.00 98.25 159 VAL A CA 1
ATOM 1301 C C . VAL A 1 159 ? 15.013 0.534 -17.938 1.00 98.25 159 VAL A C 1
ATOM 1303 O O . VAL A 1 159 ? 14.757 -0.322 -17.095 1.00 98.25 159 VAL A O 1
ATOM 1306 N N . SER A 1 160 ? 15.482 0.205 -19.144 1.00 98.19 160 SER A N 1
ATOM 1307 C CA . SER A 1 160 ? 15.662 -1.194 -19.554 1.00 98.19 160 SER A CA 1
ATOM 1308 C C . SER A 1 160 ? 16.694 -1.932 -18.692 1.00 98.19 160 SER A C 1
ATOM 1310 O O . SER A 1 160 ? 16.479 -3.097 -18.351 1.00 98.19 160 SER A O 1
ATOM 1312 N N . ASN A 1 161 ? 17.782 -1.276 -18.274 1.00 97.81 161 ASN A N 1
ATOM 1313 C CA . ASN A 1 161 ? 18.750 -1.881 -17.359 1.00 97.81 161 ASN A CA 1
ATOM 1314 C C . ASN A 1 161 ? 18.159 -2.062 -15.952 1.00 97.81 161 ASN A C 1
ATOM 1316 O O . ASN A 1 161 ? 18.270 -3.150 -15.396 1.00 97.81 161 ASN A O 1
ATOM 1320 N N . THR A 1 162 ? 17.441 -1.073 -15.410 1.00 97.56 162 THR A N 1
ATOM 1321 C CA . THR A 1 162 ? 16.754 -1.197 -14.112 1.00 97.56 162 THR A CA 1
ATOM 1322 C C . THR A 1 162 ? 15.726 -2.336 -14.103 1.00 97.56 162 THR A C 1
ATOM 1324 O O . THR A 1 162 ? 15.687 -3.127 -13.159 1.00 97.56 162 THR A O 1
ATOM 1327 N N . ILE A 1 163 ? 14.926 -2.478 -15.165 1.00 98.00 163 ILE A N 1
ATOM 1328 C CA . ILE A 1 163 ? 13.940 -3.564 -15.295 1.00 98.00 163 ILE A CA 1
ATOM 1329 C C . ILE A 1 163 ? 14.627 -4.935 -15.311 1.00 98.00 163 ILE A C 1
ATOM 1331 O O . ILE A 1 163 ? 14.183 -5.855 -14.622 1.0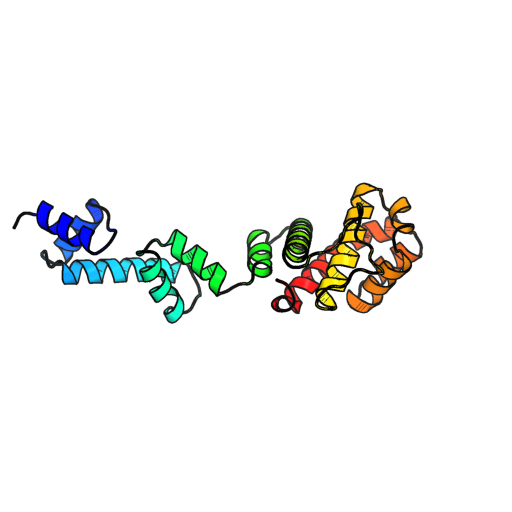0 98.00 163 ILE A O 1
ATOM 1335 N N . ARG A 1 164 ? 15.714 -5.075 -16.078 1.00 97.31 164 ARG A N 1
ATOM 1336 C CA . ARG A 1 164 ? 16.477 -6.326 -16.164 1.00 97.31 164 ARG A CA 1
ATOM 1337 C C . ARG A 1 164 ? 17.126 -6.675 -14.826 1.00 97.31 164 ARG A C 1
ATOM 1339 O O . ARG A 1 164 ? 16.986 -7.800 -14.358 1.00 97.31 164 ARG A O 1
ATOM 1346 N N . ASP A 1 165 ? 17.831 -5.716 -14.235 1.00 95.12 165 ASP A N 1
ATOM 1347 C CA . ASP A 1 165 ? 18.767 -5.971 -13.139 1.00 95.12 165 ASP A CA 1
ATOM 1348 C C . ASP A 1 165 ? 18.082 -5.979 -11.767 1.00 95.12 165 ASP A C 1
ATOM 1350 O O . ASP A 1 165 ? 18.567 -6.636 -10.851 1.00 95.12 165 ASP A O 1
ATOM 1354 N N . THR A 1 166 ? 16.967 -5.255 -11.604 1.00 94.94 166 THR A N 1
ATOM 1355 C CA . THR A 1 166 ? 16.278 -5.121 -10.305 1.00 94.94 166 THR A CA 1
ATOM 1356 C C . THR A 1 166 ? 14.892 -5.757 -10.280 1.00 94.94 166 THR A C 1
ATOM 1358 O O . THR A 1 166 ? 14.547 -6.396 -9.291 1.00 94.94 166 THR A O 1
ATOM 1361 N N . LEU A 1 167 ? 14.095 -5.615 -11.346 1.00 94.81 167 LEU A N 1
ATOM 1362 C CA . LEU A 1 167 ? 12.748 -6.210 -11.402 1.00 94.81 167 LEU A CA 1
ATOM 1363 C C . LEU A 1 167 ? 12.724 -7.630 -11.981 1.00 94.81 167 LEU A C 1
ATOM 1365 O O . LEU A 1 167 ? 11.670 -8.257 -11.975 1.00 94.81 167 LEU A O 1
ATOM 1369 N N . ALA A 1 168 ? 13.864 -8.130 -12.470 1.00 93.25 168 ALA A N 1
ATOM 1370 C CA . ALA A 1 168 ? 13.997 -9.457 -13.069 1.00 93.25 168 ALA A CA 1
ATOM 1371 C C . ALA A 1 168 ? 12.960 -9.736 -14.180 1.00 93.25 168 ALA A C 1
ATOM 1373 O O . ALA A 1 168 ? 12.466 -10.854 -14.313 1.00 93.25 168 ALA A O 1
ATOM 1374 N N . CYS A 1 169 ? 12.662 -8.720 -15.001 1.00 96.19 169 CYS A N 1
ATOM 1375 C CA . CYS A 1 169 ? 11.767 -8.801 -16.165 1.00 96.19 169 CYS A CA 1
ATOM 1376 C C . CYS A 1 169 ? 12.562 -8.680 -17.482 1.00 96.19 169 CYS A C 1
ATOM 1378 O O . CYS A 1 169 ? 12.449 -7.661 -18.178 1.00 96.19 169 CYS A O 1
ATOM 1380 N N . PRO A 1 170 ? 13.413 -9.661 -17.836 1.00 96.81 170 PRO A N 1
ATOM 1381 C CA . PRO A 1 170 ? 14.313 -9.541 -18.981 1.00 96.81 170 PRO A CA 1
ATOM 1382 C C . PRO A 1 170 ? 13.574 -9.366 -20.315 1.00 96.81 170 PRO A C 1
ATOM 1384 O O . PRO A 1 170 ? 14.067 -8.645 -21.179 1.00 96.81 170 PRO A O 1
ATOM 1387 N N . GLU A 1 171 ? 12.383 -9.943 -20.476 1.00 97.69 171 GLU A N 1
ATOM 1388 C CA . GLU A 1 171 ? 11.573 -9.833 -21.695 1.00 97.69 171 GLU A CA 1
ATOM 1389 C C . GLU A 1 171 ? 11.070 -8.402 -21.915 1.00 97.69 171 GLU A C 1
ATOM 1391 O O . GLU A 1 171 ? 11.126 -7.882 -23.028 1.00 97.69 171 GLU A O 1
ATOM 1396 N N . VAL A 1 172 ? 10.633 -7.727 -20.846 1.00 97.88 172 VAL A N 1
ATOM 1397 C CA . VAL A 1 172 ? 10.201 -6.320 -20.903 1.00 97.88 172 VAL A CA 1
ATOM 1398 C C . VAL A 1 172 ? 11.394 -5.411 -21.188 1.00 97.88 172 VAL A C 1
ATOM 1400 O O . VAL A 1 172 ? 11.313 -4.506 -22.017 1.00 97.88 172 VAL A O 1
ATOM 1403 N N . ALA A 1 173 ? 12.523 -5.671 -20.522 1.00 98.38 173 ALA A N 1
ATOM 1404 C CA . ALA A 1 173 ? 13.755 -4.927 -20.742 1.00 98.38 173 ALA A CA 1
ATOM 1405 C C . ALA A 1 173 ? 14.260 -5.060 -22.188 1.00 98.38 173 ALA A C 1
ATOM 1407 O O . ALA A 1 173 ? 14.708 -4.070 -22.766 1.00 98.38 173 ALA A O 1
ATOM 1408 N N . ALA A 1 174 ? 14.190 -6.262 -22.770 1.00 98.19 174 ALA A N 1
ATOM 1409 C CA . ALA A 1 174 ? 14.526 -6.506 -24.169 1.00 98.19 174 ALA A CA 1
ATOM 1410 C C . ALA A 1 174 ? 13.562 -5.768 -25.106 1.00 98.19 174 ALA A C 1
ATOM 1412 O O . ALA A 1 174 ? 14.017 -5.013 -25.956 1.00 98.19 174 ALA A O 1
ATOM 1413 N N . ALA A 1 175 ? 12.248 -5.867 -24.879 1.00 98.25 175 ALA A N 1
ATOM 1414 C CA . ALA A 1 175 ? 11.250 -5.174 -25.692 1.00 98.25 175 ALA A CA 1
ATOM 1415 C C . ALA A 1 175 ? 11.484 -3.654 -25.756 1.00 98.25 175 ALA A C 1
ATOM 1417 O O . ALA A 1 175 ? 11.483 -3.067 -26.837 1.00 98.25 175 ALA A O 1
ATOM 1418 N N . ILE A 1 176 ? 11.766 -3.014 -24.616 1.00 98.25 176 ILE A N 1
ATOM 1419 C CA . ILE A 1 176 ? 12.104 -1.582 -24.568 1.00 98.25 176 ILE A CA 1
ATOM 1420 C C . ILE A 1 176 ? 13.414 -1.310 -25.323 1.00 98.25 176 ILE A C 1
ATOM 1422 O O . ILE A 1 176 ? 13.477 -0.393 -26.142 1.00 98.25 176 ILE A O 1
ATOM 1426 N N . ARG A 1 177 ? 14.465 -2.105 -25.093 1.00 97.81 177 ARG A N 1
ATOM 1427 C CA . ARG A 1 177 ? 15.790 -1.945 -25.727 1.00 97.81 177 ARG A CA 1
ATOM 1428 C C . ARG A 1 177 ? 15.788 -2.176 -27.238 1.00 97.81 177 ARG A C 1
ATOM 1430 O O . ARG A 1 177 ? 16.562 -1.533 -27.940 1.00 97.81 177 ARG A O 1
ATOM 1437 N N . ASP A 1 178 ? 14.900 -3.026 -27.730 1.00 97.88 178 ASP A N 1
ATOM 1438 C CA . ASP A 1 178 ? 14.779 -3.349 -29.153 1.00 97.88 178 ASP A CA 1
ATOM 1439 C C . ASP A 1 178 ? 13.734 -2.460 -29.842 1.00 97.88 178 ASP A C 1
ATOM 1441 O O . ASP A 1 178 ? 13.782 -2.264 -31.052 1.00 97.88 178 ASP A O 1
ATOM 1445 N N . GLY A 1 179 ? 12.847 -1.826 -29.065 1.00 97.81 179 GLY A N 1
ATOM 1446 C CA . GLY A 1 179 ? 11.762 -0.995 -29.589 1.00 97.81 179 GLY A CA 1
ATOM 1447 C C . GLY A 1 179 ? 10.584 -1.834 -30.083 1.00 97.81 179 GLY A C 1
ATOM 1448 O O . GLY A 1 179 ? 9.822 -1.394 -30.937 1.00 97.81 179 GLY A O 1
ATOM 1449 N N . ASP A 1 180 ? 10.430 -3.046 -29.549 1.00 98.25 180 ASP A N 1
ATOM 1450 C CA . ASP A 1 180 ? 9.341 -3.959 -29.882 1.00 98.25 180 ASP A CA 1
ATOM 1451 C C . ASP A 1 180 ? 8.106 -3.644 -29.024 1.00 98.25 180 ASP A C 1
ATOM 1453 O O . ASP A 1 180 ? 7.927 -4.139 -27.905 1.00 98.25 180 ASP A O 1
ATOM 1457 N N . LYS A 1 181 ? 7.235 -2.797 -29.576 1.00 98.25 181 LYS A N 1
ATOM 1458 C CA . LYS A 1 181 ? 5.978 -2.365 -28.953 1.00 98.25 181 LYS A CA 1
ATOM 1459 C C . LYS A 1 181 ? 5.029 -3.527 -28.656 1.00 98.25 181 LYS A C 1
ATOM 1461 O O . LYS A 1 181 ? 4.340 -3.515 -27.634 1.00 98.25 181 LYS A O 1
ATOM 1466 N N . ASP A 1 182 ? 4.994 -4.542 -29.515 1.00 98.19 182 ASP A N 1
ATOM 1467 C CA . ASP A 1 182 ? 4.095 -5.686 -29.354 1.00 98.19 182 ASP A CA 1
ATOM 1468 C C . ASP A 1 182 ? 4.601 -6.640 -28.266 1.00 98.19 182 ASP A C 1
ATOM 1470 O O . ASP A 1 182 ? 3.815 -7.134 -27.450 1.00 98.19 182 ASP A O 1
ATOM 1474 N N . ALA A 1 183 ? 5.914 -6.872 -28.184 1.00 98.00 183 ALA A N 1
ATOM 1475 C CA . ALA A 1 183 ? 6.514 -7.556 -27.042 1.00 98.00 183 ALA A CA 1
ATOM 1476 C C . ALA A 1 183 ? 6.282 -6.786 -25.738 1.00 98.00 183 ALA A C 1
ATOM 1478 O O . ALA A 1 183 ? 5.851 -7.391 -24.754 1.00 98.00 183 ALA A O 1
ATOM 1479 N N . PHE A 1 184 ? 6.471 -5.463 -25.731 1.00 98.38 184 PHE A N 1
ATOM 1480 C CA . PHE A 1 184 ? 6.223 -4.655 -24.539 1.00 98.38 184 PHE A CA 1
ATOM 1481 C C . PHE A 1 184 ? 4.772 -4.791 -24.064 1.00 98.38 184 PHE A C 1
ATOM 1483 O O . PHE A 1 184 ? 4.537 -5.137 -22.908 1.00 98.38 184 PHE A O 1
ATOM 1490 N N . ARG A 1 185 ? 3.790 -4.628 -24.958 1.00 97.88 185 ARG A N 1
ATOM 1491 C CA . ARG A 1 185 ? 2.360 -4.771 -24.627 1.00 97.88 185 ARG A CA 1
ATOM 1492 C C . ARG A 1 185 ? 2.016 -6.146 -24.057 1.00 97.88 185 ARG A C 1
ATOM 1494 O O . ARG A 1 185 ? 1.250 -6.222 -23.099 1.00 97.88 185 ARG A O 1
ATOM 1501 N N . ARG A 1 186 ? 2.599 -7.221 -24.600 1.00 98.12 186 ARG A N 1
ATOM 1502 C CA . ARG A 1 186 ? 2.397 -8.591 -24.089 1.00 98.12 186 ARG A CA 1
ATOM 1503 C C . ARG A 1 186 ? 2.907 -8.773 -22.660 1.00 98.12 186 ARG A C 1
ATOM 1505 O O . ARG A 1 186 ? 2.290 -9.512 -21.899 1.00 98.12 186 ARG A O 1
ATOM 1512 N N . HIS A 1 187 ? 3.999 -8.104 -22.295 1.00 97.62 187 HIS A N 1
ATOM 1513 C CA . HIS A 1 187 ? 4.658 -8.278 -20.997 1.00 97.62 187 HIS A CA 1
ATOM 1514 C C . HIS A 1 187 ? 4.420 -7.123 -20.006 1.00 97.62 187 HIS A C 1
ATOM 1516 O O . HIS A 1 187 ? 4.844 -7.207 -18.853 1.00 97.62 187 HIS A O 1
ATOM 1522 N N . ARG A 1 188 ? 3.698 -6.064 -20.402 1.00 96.81 188 ARG A N 1
ATOM 1523 C CA . ARG A 1 188 ? 3.428 -4.885 -19.559 1.00 96.81 188 ARG A CA 1
ATOM 1524 C C . ARG A 1 188 ? 2.751 -5.257 -18.240 1.00 96.81 188 ARG A C 1
ATOM 1526 O O . ARG A 1 188 ? 3.146 -4.756 -17.195 1.00 96.81 188 ARG A O 1
ATOM 1533 N N . ALA A 1 189 ? 1.786 -6.177 -18.262 1.00 96.62 189 ALA A N 1
ATOM 1534 C CA . ALA A 1 189 ? 1.113 -6.639 -17.044 1.00 96.62 189 ALA A CA 1
ATOM 1535 C C . ALA A 1 189 ? 2.091 -7.278 -16.038 1.00 96.62 189 ALA A C 1
ATOM 1537 O O . ALA A 1 189 ? 2.001 -7.013 -14.841 1.00 96.62 189 ALA A O 1
ATOM 1538 N N . THR A 1 190 ? 3.069 -8.048 -16.525 1.00 97.00 190 THR A N 1
ATOM 1539 C CA . THR A 1 190 ? 4.127 -8.633 -15.690 1.00 97.00 190 THR A CA 1
ATOM 1540 C C . THR A 1 190 ? 5.010 -7.551 -15.071 1.00 97.00 190 THR A C 1
ATOM 1542 O O . THR A 1 190 ? 5.348 -7.651 -13.896 1.00 97.00 190 THR A O 1
ATOM 1545 N N . LEU A 1 191 ? 5.338 -6.484 -15.811 1.00 98.00 191 LEU A N 1
ATOM 1546 C CA . LEU A 1 191 ? 6.082 -5.349 -15.255 1.00 98.00 191 LEU A CA 1
ATOM 1547 C C . LEU A 1 191 ? 5.319 -4.678 -14.104 1.00 98.00 191 LEU A C 1
ATOM 1549 O O . LEU A 1 191 ? 5.907 -4.432 -13.054 1.00 98.00 191 LEU A O 1
ATOM 1553 N N . ILE A 1 192 ? 4.020 -4.415 -14.285 1.00 97.94 192 ILE A N 1
ATOM 1554 C CA . ILE A 1 192 ? 3.163 -3.823 -13.244 1.00 97.94 192 ILE A CA 1
ATOM 1555 C C . ILE A 1 192 ? 3.123 -4.714 -12.000 1.00 97.94 192 ILE A C 1
ATOM 1557 O O . ILE A 1 192 ? 3.249 -4.224 -10.878 1.00 97.94 192 ILE A O 1
ATOM 1561 N N . GLU A 1 193 ? 2.975 -6.025 -12.184 1.00 96.69 193 GLU A N 1
ATOM 1562 C CA . GLU A 1 193 ? 2.973 -6.984 -11.083 1.00 96.69 193 GLU A CA 1
ATOM 1563 C C . GLU A 1 193 ? 4.313 -7.010 -10.337 1.00 96.69 193 GLU A C 1
ATOM 1565 O O . GLU A 1 193 ? 4.322 -6.955 -9.109 1.00 96.69 193 GLU A O 1
ATOM 1570 N N . GLN A 1 194 ? 5.446 -7.018 -11.046 1.00 97.75 194 GLN A N 1
ATOM 1571 C CA . GLN A 1 194 ? 6.758 -6.976 -10.395 1.00 97.75 194 GLN A CA 1
ATOM 1572 C C . GLN A 1 194 ? 7.014 -5.651 -9.679 1.00 97.75 194 GLN A C 1
ATOM 1574 O O . GLN A 1 194 ? 7.566 -5.647 -8.581 1.00 97.75 194 GLN A O 1
ATOM 1579 N N . LEU A 1 195 ? 6.566 -4.528 -10.245 1.00 98.00 195 LEU A N 1
ATOM 1580 C CA . LEU A 1 195 ? 6.673 -3.223 -9.597 1.00 98.00 195 LEU A CA 1
ATOM 1581 C C . LEU A 1 195 ? 5.831 -3.162 -8.313 1.00 98.00 195 LEU A C 1
ATOM 1583 O O . LEU A 1 195 ? 6.287 -2.642 -7.298 1.00 98.00 195 LEU A O 1
ATOM 1587 N N . TYR A 1 196 ? 4.629 -3.742 -8.325 1.00 97.88 196 TYR A N 1
ATOM 1588 C CA . TYR A 1 196 ? 3.807 -3.898 -7.125 1.00 97.88 196 TYR A CA 1
ATOM 1589 C C . TYR A 1 196 ? 4.486 -4.805 -6.084 1.00 97.88 196 TYR A C 1
ATOM 1591 O O . TYR A 1 196 ? 4.581 -4.445 -4.908 1.00 97.88 196 TYR A O 1
ATOM 1599 N N . ASN A 1 197 ? 5.019 -5.952 -6.511 1.00 97.12 197 ASN A N 1
ATOM 1600 C CA . ASN A 1 197 ? 5.715 -6.892 -5.631 1.00 97.12 197 ASN A CA 1
ATOM 1601 C C . ASN A 1 197 ? 6.988 -6.291 -5.023 1.00 97.12 197 ASN A C 1
ATOM 1603 O O . ASN A 1 197 ? 7.294 -6.577 -3.866 1.00 97.12 197 ASN A O 1
ATOM 1607 N N . LEU A 1 198 ? 7.699 -5.421 -5.751 1.00 98.19 198 LEU A N 1
ATOM 1608 C CA . LEU A 1 198 ? 8.830 -4.659 -5.220 1.00 98.19 198 LEU A CA 1
ATOM 1609 C C . LEU A 1 198 ? 8.419 -3.878 -3.966 1.00 98.19 198 LEU A C 1
ATOM 1611 O O . LEU A 1 198 ? 9.141 -3.919 -2.971 1.00 98.19 198 LEU A O 1
ATOM 1615 N N . VAL A 1 199 ? 7.258 -3.213 -3.999 1.00 98.00 199 VAL A N 1
ATOM 1616 C CA . VAL A 1 199 ? 6.732 -2.454 -2.856 1.00 98.00 199 VAL A CA 1
ATOM 1617 C C . VAL A 1 199 ? 6.342 -3.389 -1.718 1.00 98.00 199 VAL A C 1
ATOM 1619 O O . VAL A 1 199 ? 6.784 -3.191 -0.590 1.00 98.00 199 VAL A O 1
ATOM 1622 N N . VAL A 1 200 ? 5.549 -4.426 -2.001 1.00 96.81 200 VAL A N 1
ATOM 1623 C CA . VAL A 1 200 ? 5.056 -5.361 -0.973 1.00 96.81 200 VAL A CA 1
ATOM 1624 C C . VAL A 1 200 ? 6.205 -6.051 -0.237 1.00 96.81 200 VAL A C 1
ATOM 1626 O O . VAL A 1 200 ? 6.191 -6.129 0.990 1.00 96.81 200 VAL A O 1
ATOM 1629 N N . ASN A 1 201 ? 7.220 -6.514 -0.967 1.00 97.19 201 ASN A N 1
ATOM 1630 C CA . ASN A 1 201 ? 8.343 -7.251 -0.388 1.00 97.19 201 ASN A CA 1
ATOM 1631 C C . ASN A 1 201 ? 9.319 -6.356 0.385 1.00 97.19 201 ASN A C 1
ATOM 1633 O O . ASN A 1 201 ? 10.075 -6.853 1.214 1.00 97.19 201 ASN A O 1
ATOM 1637 N N . ASN A 1 202 ? 9.303 -5.047 0.128 1.00 97.94 202 ASN A N 1
ATOM 1638 C CA . ASN A 1 202 ? 10.225 -4.082 0.727 1.00 97.94 202 ASN A CA 1
ATOM 1639 C C . ASN A 1 202 ? 9.476 -2.971 1.461 1.00 97.94 202 ASN A C 1
ATOM 1641 O O . ASN A 1 202 ? 9.949 -1.842 1.527 1.00 97.94 202 ASN A O 1
ATOM 1645 N N . ILE A 1 203 ? 8.303 -3.283 2.009 1.00 97.31 203 ILE A N 1
ATOM 1646 C CA . ILE A 1 203 ? 7.340 -2.294 2.494 1.00 97.31 203 ILE A CA 1
ATOM 1647 C C . ILE A 1 203 ? 7.893 -1.351 3.570 1.00 97.31 203 ILE A C 1
ATOM 1649 O O . ILE A 1 203 ? 7.548 -0.175 3.596 1.00 97.31 203 ILE A O 1
ATOM 1653 N N . SER A 1 204 ? 8.824 -1.833 4.397 1.00 96.75 204 SER A N 1
ATOM 1654 C CA . SER A 1 204 ? 9.528 -1.047 5.419 1.00 96.75 204 SER A CA 1
ATOM 1655 C C . SER A 1 204 ? 10.439 0.043 4.845 1.00 96.75 204 SER A C 1
ATOM 1657 O O . SER A 1 204 ? 10.857 0.946 5.568 1.00 96.75 204 SER A O 1
ATOM 1659 N N . HIS A 1 205 ? 10.764 -0.038 3.555 1.00 97.31 205 HIS A N 1
ATOM 1660 C CA . HIS A 1 205 ? 11.532 0.960 2.824 1.00 97.31 205 HIS A CA 1
ATOM 1661 C C . HIS A 1 205 ? 10.651 1.991 2.119 1.00 97.31 205 HIS A C 1
ATOM 1663 O O . HIS A 1 205 ? 11.203 2.882 1.475 1.00 97.31 205 HIS A O 1
ATOM 1669 N N . PHE A 1 206 ? 9.324 1.899 2.219 1.00 97.88 206 PHE A N 1
ATOM 1670 C CA . PHE A 1 206 ? 8.377 2.874 1.680 1.00 97.88 206 PHE A CA 1
ATOM 1671 C C . PHE A 1 206 ? 7.711 3.662 2.823 1.00 97.88 206 PHE A C 1
ATOM 1673 O O . PHE A 1 206 ? 7.631 3.140 3.936 1.00 97.88 206 PHE A O 1
ATOM 1680 N N . PRO A 1 207 ? 7.269 4.913 2.583 1.00 94.69 207 PRO A N 1
ATOM 1681 C CA . PRO A 1 207 ? 6.676 5.753 3.627 1.00 94.69 207 PRO A CA 1
ATOM 1682 C C . PRO A 1 207 ? 5.411 5.173 4.275 1.00 94.69 207 PRO A C 1
ATOM 1684 O O . PRO A 1 207 ? 4.626 4.473 3.593 1.00 94.69 207 PRO A O 1
#

Foldseek 3Di:
DDLVVLLVVLCVVAVDDSVLSSVLCVVVVSDSVSSNVVVLVVLLVVLVVVDPDDSVQQSVLCVVVRSPSVSSVVVVCVVPADPLRVLCVVVVPDLLSSLVVLLVQQCVVDVQDDPPAGPLVPDDGPDPLNSLSRNQNRLVVVCVVVNLQVSLVPCLVVNLCSCVPPLVQNQCSVCSVVVPNVSNVVCVVVSSVSSSVSCVVPVVSGD

Radius of gyration: 26.4 Å; chains: 1; bounding box: 55×30×72 Å

Secondary structure (DSSP, 8-state):
--HHHHHHHHHHHS---HHHHHHHHHHTTT-HHHHHHHHHHHHHHHHHHT--S-HHHHHHHHHHTTT-HHHHHHHHHHHHS-HHHHHHHHHTT-HHHHHHHHHHHHHHHS----BSB--TTT---SSHHHHHHHHHHHHHHHHHHH-HHHHTTSSHHHHHHHHHHTS--HHHHHHHHHT-HHHHHHHHHHHHHHHHHHHHHTGGG--

Organism: NCBI:txid2202339